Protein AF-A0A7J7C0Y7-F1 (afdb_monomer_lite)

Foldseek 3Di:
DPLVVVVVPDPDLVSLLVLLVVLLVCLPPDPDPVSNVVSLVVLLVSCVVPVVSVLVCLVSLCVSCVDLDVVSNLSSLVSSLSSDDPVCLVVVLVSLLVVLVVLVPDPDPSSLSVNLSSLVSNLSSCVVPVVCCVVCLLVLLVCCLPPNLSSVLSSLVSLLVNVVVPVVCLVVSLVSLLVCLVSHPRPNSNVSSLVSQVVRQPDPVSVVSSVVSVD

Radius of gyration: 20.51 Å; chains: 1; bounding box: 44×34×64 Å

Structure (mmCIF, N/CA/C/O backbone):
data_AF-A0A7J7C0Y7-F1
#
_entry.id   AF-A0A7J7C0Y7-F1
#
loop_
_atom_site.group_PDB
_atom_site.id
_atom_site.type_symbol
_atom_site.label_atom_id
_atom_site.label_alt_id
_atom_site.label_comp_id
_atom_site.label_asym_id
_atom_site.label_entity_id
_atom_site.label_seq_id
_atom_site.pdbx_PDB_ins_code
_atom_site.Cartn_x
_atom_site.Cartn_y
_atom_site.Cartn_z
_atom_site.occupancy
_atom_site.B_iso_or_equiv
_atom_site.auth_seq_id
_atom_site.auth_comp_id
_atom_site.auth_asym_id
_atom_site.auth_atom_id
_atom_site.pdbx_PDB_model_num
ATOM 1 N N . MET A 1 1 ? -17.447 9.653 33.023 1.00 42.78 1 MET A N 1
ATOM 2 C CA . MET A 1 1 ? -16.503 8.764 33.739 1.00 42.78 1 MET A CA 1
ATOM 3 C C . MET A 1 1 ? -17.072 7.368 34.042 1.00 42.78 1 MET A C 1
ATOM 5 O O . MET A 1 1 ? -16.283 6.448 34.166 1.00 42.78 1 MET A O 1
ATOM 9 N N . ASN A 1 2 ? -18.400 7.154 34.044 1.00 39.72 2 ASN A N 1
ATOM 10 C CA . ASN A 1 2 ? -19.004 5.840 34.360 1.00 39.72 2 ASN A CA 1
ATOM 11 C C . ASN A 1 2 ? -19.167 4.850 33.186 1.00 39.72 2 ASN A C 1
ATOM 13 O O . ASN A 1 2 ? -19.471 3.689 33.425 1.00 39.72 2 ASN A O 1
ATOM 17 N N . VAL A 1 3 ? -18.938 5.253 31.930 1.00 47.03 3 VAL A N 1
ATOM 18 C CA . VAL A 1 3 ? -19.054 4.333 30.773 1.00 47.03 3 VAL A CA 1
ATOM 19 C C . VAL A 1 3 ? -17.783 3.495 30.568 1.00 47.03 3 VAL A C 1
ATOM 21 O O . VAL A 1 3 ? -17.852 2.370 30.089 1.00 47.03 3 VAL A O 1
ATOM 24 N N . LEU A 1 4 ? -16.619 3.996 30.998 1.00 49.94 4 LEU A N 1
ATOM 25 C CA . LEU A 1 4 ? -15.336 3.311 30.790 1.00 49.94 4 LEU A CA 1
ATOM 26 C C . LEU A 1 4 ? -15.092 2.149 31.769 1.00 49.94 4 LEU A C 1
ATOM 28 O O . LEU A 1 4 ? -14.338 1.245 31.439 1.00 49.94 4 LEU A O 1
ATOM 32 N N . VAL A 1 5 ? -15.751 2.126 32.934 1.00 46.97 5 VAL A N 1
ATOM 33 C CA . VAL A 1 5 ? -15.566 1.057 33.940 1.00 46.97 5 VAL A CA 1
ATOM 34 C C . VAL A 1 5 ? -16.460 -0.164 33.662 1.00 46.97 5 VAL A C 1
ATOM 36 O O . VAL A 1 5 ? -16.142 -1.270 34.085 1.00 46.97 5 VAL A O 1
ATOM 39 N N . HIS A 1 6 ? -17.545 -0.007 32.894 1.00 41.62 6 HIS A N 1
ATOM 40 C CA . HIS A 1 6 ? -18.456 -1.118 32.579 1.00 41.62 6 HIS A CA 1
ATOM 41 C C . HIS A 1 6 ? -17.968 -2.032 31.442 1.00 41.62 6 HIS A C 1
ATOM 43 O O . HIS A 1 6 ? -18.461 -3.151 31.302 1.00 41.62 6 HIS A O 1
ATOM 49 N N . LEU A 1 7 ? -16.989 -1.585 30.651 1.00 48.00 7 LEU A N 1
ATOM 50 C CA . LEU A 1 7 ? -16.384 -2.380 29.577 1.00 48.00 7 LEU A CA 1
ATOM 51 C C . LEU A 1 7 ? -15.381 -3.422 30.088 1.00 48.00 7 LEU A C 1
ATOM 53 O O . LEU A 1 7 ? -15.117 -4.396 29.394 1.00 48.00 7 LEU A O 1
ATOM 57 N N . SER A 1 8 ? -14.896 -3.279 31.323 1.00 45.50 8 SER A N 1
ATOM 58 C CA . SER A 1 8 ? -13.935 -4.200 31.941 1.00 45.50 8 SER A CA 1
ATOM 59 C C . SER A 1 8 ? -14.518 -5.583 32.277 1.00 45.50 8 SER A C 1
ATOM 61 O O . SER A 1 8 ? -13.763 -6.482 32.626 1.00 45.50 8 SER A O 1
ATOM 63 N N . LEU A 1 9 ? -15.847 -5.760 32.218 1.00 46.41 9 LEU A N 1
ATOM 64 C CA . LEU A 1 9 ? -16.548 -6.960 32.710 1.00 46.41 9 LEU A CA 1
ATOM 65 C C . LEU A 1 9 ? -17.519 -7.600 31.706 1.00 46.41 9 LEU A C 1
ATOM 67 O O . LEU A 1 9 ? -18.117 -8.626 32.023 1.00 46.41 9 LEU A O 1
ATOM 71 N N . SER A 1 10 ? -17.697 -7.038 30.506 1.00 53.84 10 SER A N 1
ATOM 72 C CA . SER A 1 10 ? -18.623 -7.603 29.519 1.00 53.84 10 SER A CA 1
ATOM 73 C C . SER A 1 10 ? -17.880 -8.165 28.311 1.00 53.84 10 SER A C 1
ATOM 75 O O . SER A 1 10 ? -17.504 -7.437 27.400 1.00 53.84 10 SER A O 1
ATOM 77 N N . SER A 1 11 ? -17.735 -9.490 28.268 1.00 65.62 11 SER A N 1
ATOM 78 C CA . SER A 1 11 ? -17.294 -10.236 27.078 1.00 65.62 11 SER A CA 1
ATOM 79 C C . SER A 1 11 ? -18.394 -10.356 26.013 1.00 65.62 11 SER A C 1
ATOM 81 O O . SER A 1 11 ? -18.252 -11.120 25.060 1.00 65.62 11 SER A O 1
ATOM 83 N N . ALA A 1 12 ? -19.521 -9.651 26.179 1.00 84.12 12 ALA A N 1
ATOM 84 C CA . ALA A 1 12 ? -20.629 -9.708 25.241 1.00 84.12 12 ALA A CA 1
ATOM 85 C C . ALA A 1 12 ? -20.215 -9.054 23.907 1.00 84.12 12 ALA A C 1
ATOM 87 O O . ALA A 1 12 ? -19.888 -7.861 23.891 1.00 84.12 12 ALA A O 1
ATOM 88 N N . PRO A 1 13 ? -20.286 -9.773 22.770 1.00 86.25 13 PRO A N 1
ATOM 89 C CA . PRO A 1 13 ? -19.885 -9.237 21.466 1.00 86.25 13 PRO A CA 1
ATOM 90 C C . PRO A 1 13 ? -20.590 -7.928 21.083 1.00 86.25 13 PRO A C 1
ATOM 92 O O . PRO A 1 13 ? -20.018 -7.071 20.414 1.00 86.25 13 PRO A O 1
ATOM 95 N N . THR A 1 14 ? -21.833 -7.744 21.531 1.00 89.62 14 THR A N 1
ATOM 96 C CA . THR A 1 14 ? -22.618 -6.523 21.308 1.00 89.62 14 THR A CA 1
ATOM 97 C C . THR A 1 14 ? -22.046 -5.313 22.047 1.00 89.62 14 THR A C 1
ATOM 99 O O . THR A 1 14 ? -21.975 -4.233 21.462 1.00 89.62 14 THR A O 1
ATOM 102 N N . ALA A 1 15 ? -21.591 -5.485 23.291 1.00 89.94 15 ALA A N 1
ATOM 103 C CA . ALA A 1 15 ? -20.974 -4.421 24.081 1.00 89.94 15 ALA A CA 1
ATOM 104 C C . ALA A 1 15 ? -19.615 -4.012 23.495 1.00 89.94 15 ALA A C 1
ATOM 106 O O . ALA A 1 15 ? -19.340 -2.822 23.340 1.00 89.94 15 ALA A O 1
ATOM 107 N N . ILE A 1 16 ? -18.805 -4.994 23.085 1.00 91.44 16 ILE A N 1
ATOM 108 C CA . ILE A 1 16 ? -17.510 -4.754 22.433 1.00 91.44 16 ILE A CA 1
ATOM 109 C C . ILE A 1 16 ? -17.704 -3.999 21.113 1.00 91.44 16 ILE A C 1
ATOM 111 O O . ILE A 1 16 ? -17.028 -3.000 20.869 1.00 91.44 16 ILE A O 1
ATOM 115 N N . ARG A 1 17 ? -18.669 -4.416 20.283 1.00 93.25 17 ARG A N 1
ATOM 116 C CA . ARG A 1 17 ? -18.993 -3.718 19.031 1.00 93.25 17 ARG A CA 1
ATOM 117 C C . ARG A 1 17 ? -19.467 -2.285 19.281 1.00 93.25 17 ARG A C 1
ATOM 119 O O . ARG A 1 17 ? -19.049 -1.370 18.577 1.00 93.25 17 ARG A O 1
ATOM 126 N N . ALA A 1 18 ? -20.305 -2.063 20.293 1.00 93.19 18 ALA A N 1
ATOM 127 C CA . ALA A 1 18 ? -20.745 -0.719 20.665 1.00 93.19 18 ALA A CA 1
ATOM 128 C C . ALA A 1 18 ? -19.568 0.173 21.101 1.00 93.19 18 ALA A C 1
ATOM 130 O O . ALA A 1 18 ? -19.499 1.341 20.709 1.00 93.19 18 ALA A O 1
ATOM 131 N N . ALA A 1 19 ? -18.610 -0.377 21.851 1.00 93.81 19 ALA A N 1
ATOM 132 C CA . ALA A 1 19 ? -17.394 0.334 22.232 1.00 93.81 19 ALA A CA 1
ATOM 133 C C . ALA A 1 19 ? -16.511 0.665 21.023 1.00 93.81 19 ALA A C 1
ATOM 135 O O . ALA A 1 19 ? -16.114 1.817 20.869 1.00 93.81 19 ALA A O 1
ATOM 136 N N . ALA A 1 20 ? -16.264 -0.303 20.133 1.00 95.00 20 ALA A N 1
ATOM 137 C CA . ALA A 1 20 ? -15.503 -0.088 18.902 1.00 95.00 20 ALA A CA 1
ATOM 138 C C . ALA A 1 20 ? -16.121 1.024 18.034 1.00 95.00 20 ALA A C 1
ATOM 140 O O . ALA A 1 20 ? -15.412 1.937 17.608 1.00 95.00 20 ALA A O 1
ATOM 141 N N . ASN A 1 21 ? -17.447 1.013 17.864 1.00 95.31 21 ASN A N 1
ATOM 142 C CA . ASN A 1 21 ? -18.181 2.074 17.171 1.00 95.31 21 ASN A CA 1
ATOM 143 C C . ASN A 1 21 ? -18.006 3.438 17.848 1.00 95.31 21 ASN A C 1
ATOM 145 O O . ASN A 1 21 ? -17.737 4.434 17.180 1.00 95.31 21 ASN A O 1
ATOM 149 N N . THR A 1 22 ? -18.113 3.485 19.177 1.00 96.12 22 THR A N 1
ATOM 150 C CA . THR A 1 22 ? -17.933 4.725 19.948 1.00 96.12 22 THR A CA 1
ATOM 151 C C . THR A 1 22 ? -16.517 5.277 19.771 1.00 96.12 22 THR A C 1
ATOM 153 O O . THR A 1 22 ? -16.340 6.469 19.532 1.00 96.12 22 THR A O 1
ATOM 156 N N . TYR A 1 23 ? -15.496 4.419 19.823 1.00 97.12 23 TYR A N 1
ATOM 157 C CA . TYR A 1 23 ? -14.114 4.816 19.566 1.00 97.12 23 TYR A CA 1
ATOM 158 C C . TYR A 1 23 ? -13.919 5.329 18.136 1.00 97.12 23 TYR A C 1
ATOM 160 O O . TYR A 1 23 ? -13.314 6.383 17.954 1.00 97.12 23 TYR A O 1
ATOM 168 N N . CYS A 1 24 ? -14.485 4.666 17.125 1.00 96.12 24 CYS A N 1
ATOM 169 C CA . CYS A 1 24 ? -14.416 5.149 15.743 1.00 96.12 24 CYS A CA 1
ATOM 170 C C . CYS A 1 24 ? -15.102 6.515 15.569 1.00 96.12 24 CYS A C 1
ATOM 172 O O . CYS A 1 24 ? -14.578 7.383 14.875 1.00 96.12 24 CYS A O 1
ATOM 174 N N . GLN A 1 25 ? -16.231 6.756 16.243 1.00 95.50 25 GLN A N 1
ATOM 175 C CA . GLN A 1 25 ? -16.885 8.068 16.244 1.00 95.50 25 GLN A CA 1
ATOM 176 C C . GLN A 1 25 ? -16.007 9.145 16.890 1.00 95.50 25 GLN A C 1
ATOM 178 O O . GLN A 1 25 ? -15.838 10.218 16.311 1.00 95.50 25 GLN A O 1
ATOM 183 N N . LEU A 1 26 ? -15.393 8.852 18.043 1.00 94.75 26 LEU A N 1
ATOM 184 C CA . LEU A 1 26 ? -14.465 9.773 18.708 1.00 94.75 26 LEU A CA 1
ATOM 185 C C . LEU A 1 26 ? -13.251 10.097 17.830 1.00 94.75 26 LEU A C 1
ATOM 187 O O . LEU A 1 26 ? -12.801 11.240 17.791 1.00 94.75 26 LEU A O 1
ATOM 191 N N . LEU A 1 27 ? -12.745 9.116 17.084 1.00 95.06 27 LEU A N 1
ATOM 192 C CA . LEU A 1 27 ? -11.618 9.303 16.173 1.00 95.06 27 LEU A CA 1
ATOM 193 C C . LEU A 1 27 ? -11.906 10.355 15.087 1.00 95.06 27 LEU A C 1
ATOM 195 O O . LEU A 1 27 ? -10.997 11.078 14.672 1.00 95.06 27 LEU A O 1
ATOM 199 N N . LEU A 1 28 ? -13.169 10.470 14.664 1.00 94.00 28 LEU A N 1
ATOM 200 C CA . LEU A 1 28 ? -13.621 11.438 13.662 1.00 94.00 28 LEU A CA 1
ATOM 201 C C . LEU A 1 28 ? -14.059 12.772 14.271 1.00 94.00 28 LEU A C 1
ATOM 203 O O . LEU A 1 28 ? -13.794 13.818 13.684 1.00 94.00 28 LEU A O 1
ATOM 207 N N . SER A 1 29 ? -14.723 12.748 15.429 1.00 94.44 29 SER A N 1
ATOM 208 C CA . SER A 1 29 ? -15.348 13.941 16.008 1.00 94.44 29 SER A CA 1
ATOM 209 C C . SER A 1 29 ? -14.382 14.822 16.797 1.00 94.44 29 SER A C 1
ATOM 211 O O . SER A 1 29 ? -14.625 16.017 16.943 1.00 94.44 29 SER A O 1
ATOM 213 N N . GLN A 1 30 ? -13.327 14.242 17.374 1.00 94.62 30 GLN A N 1
ATOM 214 C CA . GLN A 1 30 ? -12.401 14.981 18.230 1.00 94.62 30 GLN A CA 1
ATOM 215 C C . GLN A 1 30 ? -11.426 15.815 17.391 1.00 94.62 30 GLN A C 1
ATOM 217 O O . GLN A 1 30 ? -11.023 15.412 16.301 1.00 94.62 30 GLN A O 1
ATOM 222 N N . SER A 1 31 ? -11.025 16.983 17.893 1.00 93.44 31 SER A N 1
ATOM 223 C CA . SER A 1 31 ? -10.013 17.838 17.255 1.00 93.44 31 SER A CA 1
ATOM 224 C C . SER A 1 31 ? -8.602 17.588 17.798 1.00 93.44 31 SER A C 1
ATOM 226 O O . SER A 1 31 ? -7.632 17.757 17.063 1.00 93.44 31 SER A O 1
ATOM 228 N N . ASP A 1 32 ? -8.483 17.149 19.053 1.00 96.00 32 ASP A N 1
ATOM 229 C CA . ASP A 1 32 ? -7.201 16.903 19.715 1.00 96.00 32 ASP A CA 1
ATOM 230 C C . ASP A 1 32 ? -6.537 15.607 19.209 1.00 96.00 32 ASP A C 1
ATOM 232 O O . ASP A 1 32 ? -7.091 14.505 19.314 1.00 96.00 32 ASP A O 1
ATOM 236 N N . ASN A 1 33 ? -5.320 15.740 18.674 1.00 96.69 33 ASN A N 1
ATOM 237 C CA . ASN A 1 33 ? -4.535 14.616 18.168 1.00 96.69 33 ASN A CA 1
ATOM 238 C C . ASN A 1 33 ? -4.148 13.622 19.274 1.00 96.69 33 ASN A C 1
ATOM 240 O O . ASN A 1 33 ? -4.131 12.421 19.015 1.00 96.69 33 ASN A O 1
ATOM 244 N N . ASN A 1 34 ? -3.898 14.079 20.503 1.00 96.88 34 ASN A N 1
ATOM 245 C CA . ASN A 1 34 ? -3.579 13.201 21.630 1.00 96.88 34 ASN A CA 1
ATOM 246 C C . ASN A 1 34 ? -4.774 12.313 21.979 1.00 96.88 34 ASN A C 1
ATOM 248 O O . ASN A 1 34 ? -4.614 11.114 22.200 1.00 96.88 34 ASN A O 1
ATOM 252 N N . VAL A 1 35 ? -5.988 12.873 21.953 1.00 96.75 35 VAL A N 1
ATOM 253 C CA . VAL A 1 35 ? -7.216 12.095 22.172 1.00 96.75 35 VAL A CA 1
ATOM 254 C C . VAL A 1 35 ? -7.378 11.042 21.077 1.00 96.75 35 VAL A C 1
ATOM 256 O O . VAL A 1 35 ? -7.644 9.882 21.384 1.00 96.75 35 VAL A O 1
ATOM 259 N N . LYS A 1 36 ? -7.151 11.400 19.808 1.00 97.56 36 LYS A N 1
ATOM 260 C CA . LYS A 1 36 ? -7.195 10.439 18.692 1.00 97.56 36 LYS A CA 1
ATOM 261 C C . LYS A 1 36 ? -6.159 9.324 18.827 1.00 97.56 36 LYS A C 1
ATOM 263 O O . LYS A 1 36 ? -6.482 8.170 18.559 1.00 97.56 36 LYS A O 1
ATOM 268 N N . LEU A 1 37 ? -4.940 9.646 19.260 1.00 97.88 37 LEU A N 1
ATOM 269 C CA . LEU A 1 37 ? -3.884 8.659 19.495 1.00 97.88 37 LEU A CA 1
ATOM 270 C C . LEU A 1 37 ? -4.271 7.678 20.611 1.00 97.88 37 LEU A C 1
ATOM 272 O O . LEU A 1 37 ? -4.204 6.470 20.391 1.00 97.88 37 LEU A O 1
ATOM 276 N N . ILE A 1 38 ? -4.795 8.180 21.735 1.00 97.69 38 ILE A N 1
ATOM 277 C CA . ILE A 1 38 ? -5.309 7.344 22.835 1.00 97.69 38 ILE A CA 1
ATOM 278 C C . ILE A 1 38 ? -6.463 6.454 22.352 1.00 97.69 38 ILE A C 1
ATOM 280 O O . ILE A 1 38 ? -6.523 5.270 22.678 1.00 97.69 38 ILE A O 1
ATOM 284 N N . VAL A 1 39 ? -7.386 6.993 21.552 1.00 97.94 39 VAL A N 1
ATOM 285 C CA . VAL A 1 39 ? -8.491 6.216 20.967 1.00 97.94 39 VAL A CA 1
ATOM 286 C C . VAL A 1 39 ? -7.958 5.100 20.063 1.00 97.94 39 VAL A C 1
ATOM 288 O O . VAL A 1 39 ? -8.427 3.966 20.148 1.00 97.94 39 VAL A O 1
ATOM 291 N N . LEU A 1 40 ? -6.939 5.377 19.247 1.00 98.12 40 LEU A N 1
ATOM 292 C CA . LEU A 1 40 ? -6.269 4.364 18.429 1.00 98.12 40 LEU A CA 1
ATOM 293 C C . LEU A 1 40 ? -5.526 3.318 19.271 1.00 98.12 40 LEU A C 1
ATOM 295 O O . LEU A 1 40 ? -5.427 2.169 18.848 1.00 98.12 40 LEU A O 1
ATOM 299 N N . ASP A 1 41 ? -4.974 3.671 20.436 1.00 98.00 41 ASP A N 1
ATOM 300 C CA . ASP A 1 41 ? -4.431 2.685 21.389 1.00 98.00 41 ASP A CA 1
ATOM 301 C C . ASP A 1 41 ? -5.520 1.732 21.876 1.00 98.00 41 ASP A C 1
ATOM 303 O O . ASP A 1 41 ? -5.348 0.516 21.794 1.00 98.00 41 ASP A O 1
ATOM 307 N N . ARG A 1 42 ? -6.686 2.262 22.258 1.00 97.31 42 ARG A N 1
ATOM 308 C CA . ARG A 1 42 ? -7.825 1.435 22.687 1.00 97.31 42 ARG A CA 1
ATOM 309 C C . ARG A 1 42 ? -8.376 0.555 21.569 1.00 97.31 42 ARG A C 1
ATOM 311 O O . ARG A 1 42 ? -8.688 -0.607 21.812 1.00 97.31 42 ARG A O 1
ATOM 318 N N . LEU A 1 43 ? -8.434 1.054 20.335 1.00 97.31 43 LEU A N 1
ATOM 319 C CA . LEU A 1 43 ? -8.801 0.235 19.173 1.00 97.31 43 LEU A CA 1
ATOM 320 C C . LEU A 1 43 ? -7.784 -0.890 18.919 1.00 97.31 43 LEU A C 1
ATOM 322 O O . LEU A 1 43 ? -8.181 -2.003 18.579 1.00 97.31 43 LEU A O 1
ATOM 326 N N . ASN A 1 44 ? -6.486 -0.641 19.117 1.00 97.12 44 ASN A N 1
ATOM 327 C CA . ASN A 1 44 ? -5.456 -1.672 18.964 1.00 97.12 44 ASN A CA 1
ATOM 328 C C . ASN A 1 44 ? -5.518 -2.745 20.070 1.00 97.12 44 ASN A C 1
ATOM 330 O O . ASN A 1 44 ? -5.339 -3.936 19.797 1.00 97.12 44 ASN A O 1
ATOM 334 N N . GLU A 1 45 ? -5.814 -2.348 21.309 1.00 95.81 45 GLU A N 1
ATOM 335 C CA . GLU A 1 45 ? -6.092 -3.281 22.409 1.00 95.81 45 GLU A CA 1
ATOM 336 C C . GLU A 1 45 ? -7.316 -4.154 22.087 1.00 95.81 45 GLU A C 1
ATOM 338 O O . GLU A 1 45 ? -7.230 -5.381 22.144 1.00 95.81 45 GLU A O 1
ATOM 343 N N . LEU A 1 46 ? -8.423 -3.545 21.640 1.00 94.88 46 LEU A N 1
ATOM 344 C CA . LEU A 1 46 ? -9.622 -4.274 21.209 1.00 94.88 46 LEU A CA 1
ATOM 345 C C . LEU A 1 46 ? -9.338 -5.238 20.057 1.00 94.88 46 LEU A C 1
ATOM 347 O O . LEU A 1 46 ? -9.813 -6.369 20.083 1.00 94.88 46 LEU A O 1
ATOM 351 N N . LYS A 1 47 ? -8.533 -4.834 19.071 1.00 95.00 47 LYS A N 1
ATOM 352 C CA . LYS A 1 47 ? -8.088 -5.708 17.974 1.00 95.00 47 LYS A CA 1
ATOM 353 C C . LYS A 1 47 ? -7.328 -6.929 18.485 1.00 95.00 47 LYS A C 1
ATOM 355 O O . LYS A 1 47 ? -7.452 -8.001 17.900 1.00 95.00 47 LYS A O 1
ATOM 360 N N . SER A 1 48 ? -6.557 -6.781 19.560 1.00 94.75 48 SER A N 1
ATOM 361 C CA . SER A 1 48 ? -5.744 -7.869 20.115 1.00 94.75 48 SER A CA 1
ATOM 362 C C . SER A 1 48 ? -6.606 -8.883 20.870 1.00 94.75 48 SER A C 1
ATOM 364 O O . SER A 1 48 ? -6.378 -10.082 20.750 1.00 94.75 48 SER A O 1
ATOM 366 N N . SER A 1 49 ? -7.634 -8.413 21.581 1.00 93.56 49 SER A N 1
ATOM 367 C CA . SER A 1 49 ? -8.529 -9.267 22.376 1.00 93.56 49 SER A CA 1
ATOM 368 C C . SER A 1 49 ? -9.743 -9.797 21.599 1.00 93.56 49 SER A C 1
ATOM 370 O O . SER A 1 49 ? -10.261 -10.866 21.910 1.00 93.56 49 SER A O 1
ATOM 372 N N . HIS A 1 50 ? -10.222 -9.056 20.595 1.00 93.88 50 HIS A N 1
ATOM 373 C CA . HIS A 1 50 ? -11.505 -9.278 19.913 1.00 93.88 50 HIS A CA 1
ATOM 374 C C . HIS A 1 50 ? -11.407 -9.044 18.399 1.00 93.88 50 HIS A C 1
ATOM 376 O O . HIS A 1 50 ? -12.202 -8.311 17.800 1.00 93.88 50 HIS A O 1
ATOM 382 N N . ARG A 1 51 ? -10.419 -9.689 17.772 1.00 94.50 51 ARG A N 1
ATOM 383 C CA . ARG A 1 51 ? -10.103 -9.557 16.344 1.00 94.50 51 ARG A CA 1
ATOM 384 C C . ARG A 1 51 ? -11.319 -9.714 15.428 1.00 94.50 51 ARG A C 1
ATOM 386 O O . ARG A 1 51 ? -11.504 -8.872 14.558 1.00 94.50 51 ARG A O 1
ATOM 393 N N . ASP A 1 52 ? -12.152 -10.733 15.638 1.00 93.06 52 ASP A N 1
ATOM 394 C CA . ASP A 1 52 ? -13.288 -11.036 14.752 1.00 93.06 52 ASP A CA 1
ATOM 395 C C . ASP A 1 52 ? -14.285 -9.877 14.650 1.00 93.06 52 ASP A C 1
ATOM 397 O O . ASP A 1 52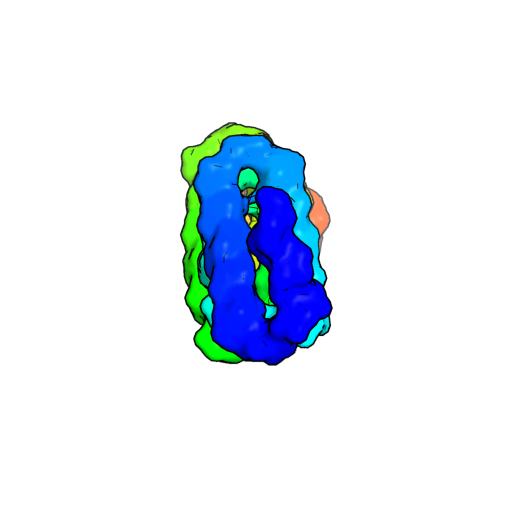 ? -14.778 -9.577 13.569 1.00 93.06 52 ASP A O 1
ATOM 401 N N . ILE A 1 53 ? -14.528 -9.174 15.759 1.00 93.00 53 ILE A N 1
ATOM 402 C CA . ILE A 1 53 ? -15.408 -7.997 15.785 1.00 93.00 53 ILE A CA 1
ATOM 403 C C . ILE A 1 53 ? -14.722 -6.810 15.104 1.00 93.00 53 ILE A C 1
ATOM 405 O O . ILE A 1 53 ? -15.364 -6.025 14.414 1.00 93.00 53 ILE A O 1
ATOM 409 N N . MET A 1 54 ? -13.410 -6.672 15.289 1.00 95.69 54 MET A N 1
ATOM 410 C CA . MET A 1 54 ? -12.640 -5.566 14.724 1.00 95.69 54 MET A CA 1
ATOM 411 C C . MET A 1 54 ? -12.457 -5.671 13.207 1.00 95.69 54 MET A C 1
ATOM 413 O O . MET A 1 54 ? -12.332 -4.638 12.553 1.00 95.69 54 MET A O 1
ATOM 417 N N . VAL A 1 55 ? -12.500 -6.877 12.628 1.00 96.44 55 VAL A N 1
ATOM 418 C CA . VAL A 1 55 ? -12.500 -7.073 11.165 1.00 96.44 55 VAL A CA 1
ATOM 419 C C . VAL A 1 55 ? -13.681 -6.347 10.511 1.00 96.44 55 VAL A C 1
ATOM 421 O O . VAL A 1 55 ? -13.496 -5.734 9.459 1.00 96.44 55 VAL A O 1
ATOM 424 N N . ASP A 1 56 ? -14.851 -6.337 11.160 1.00 93.94 56 ASP A N 1
ATOM 425 C CA . ASP A 1 56 ? -16.044 -5.624 10.678 1.00 93.94 56 ASP A CA 1
ATOM 426 C C . ASP A 1 56 ? -15.886 -4.091 10.749 1.00 93.94 56 ASP A C 1
ATOM 428 O O . ASP A 1 56 ? -16.611 -3.364 10.078 1.00 93.94 56 ASP A O 1
ATOM 432 N N . MET A 1 57 ? -14.936 -3.589 11.549 1.00 94.38 57 MET A N 1
ATOM 433 C CA . MET A 1 57 ? -14.734 -2.157 11.824 1.00 94.38 57 MET A CA 1
ATOM 434 C C . MET A 1 57 ? -13.575 -1.541 11.037 1.00 94.38 57 MET A C 1
ATOM 436 O O . MET A 1 57 ? -13.240 -0.371 11.222 1.00 94.38 57 MET A O 1
ATOM 440 N N . ILE A 1 58 ? -12.950 -2.311 10.146 1.00 96.56 58 ILE A N 1
ATOM 441 C CA . ILE A 1 58 ? -11.751 -1.896 9.410 1.00 96.56 58 ILE A CA 1
ATOM 442 C C . ILE A 1 58 ? -11.966 -0.608 8.601 1.00 96.56 58 ILE A C 1
ATOM 444 O O . ILE A 1 58 ? -11.104 0.273 8.597 1.00 96.56 58 ILE A O 1
ATOM 448 N N . MET A 1 59 ? -13.135 -0.462 7.969 1.00 96.44 59 MET A N 1
ATOM 449 C CA . MET A 1 59 ? -13.470 0.712 7.162 1.00 96.44 59 MET A CA 1
ATOM 450 C C . MET A 1 59 ? -13.712 1.948 8.029 1.00 96.44 59 MET A C 1
ATOM 452 O O . MET A 1 59 ? -13.331 3.051 7.638 1.00 96.44 59 MET A O 1
ATOM 456 N N . ASP A 1 60 ? -14.283 1.781 9.223 1.00 96.94 60 ASP A N 1
ATOM 457 C CA . ASP A 1 60 ? -14.448 2.856 10.201 1.00 96.94 60 ASP A CA 1
ATOM 458 C C . ASP A 1 60 ? -13.096 3.351 10.726 1.00 96.94 60 ASP A C 1
ATOM 460 O O . ASP A 1 60 ? -12.871 4.562 10.778 1.00 96.94 60 ASP A O 1
ATOM 464 N N . VAL A 1 61 ? -12.164 2.435 11.015 1.00 97.50 61 VAL A N 1
ATOM 465 C CA . VAL A 1 61 ? -10.781 2.780 11.390 1.00 97.50 61 VAL A CA 1
ATOM 466 C C . VAL A 1 61 ? -10.073 3.510 10.246 1.00 97.50 61 VAL A C 1
ATOM 468 O O . VAL A 1 61 ? -9.412 4.521 10.482 1.00 97.50 61 VAL A O 1
ATOM 471 N N . LEU A 1 62 ? -10.250 3.073 8.994 1.00 97.25 62 LEU A N 1
ATOM 472 C CA . LEU A 1 62 ? -9.659 3.733 7.824 1.00 97.25 62 LEU A CA 1
ATOM 473 C C . LEU A 1 62 ? -10.138 5.174 7.620 1.00 97.25 62 LEU A C 1
ATOM 475 O O . LEU A 1 62 ? -9.411 5.982 7.037 1.00 97.25 62 LEU A O 1
ATOM 479 N N . ARG A 1 63 ? -11.315 5.560 8.130 1.00 96.44 63 ARG A N 1
ATOM 480 C CA . ARG A 1 63 ? -11.752 6.967 8.060 1.00 96.44 63 ARG A CA 1
ATOM 481 C C . ARG A 1 63 ? -10.816 7.916 8.820 1.00 96.44 63 ARG A C 1
ATOM 483 O O . ARG A 1 63 ? -10.794 9.109 8.511 1.00 96.44 63 ARG A O 1
ATOM 490 N N . ALA A 1 64 ? -9.987 7.404 9.736 1.00 96.44 64 ALA A N 1
ATOM 491 C CA . ALA A 1 64 ? -8.939 8.159 10.426 1.00 96.44 64 ALA A CA 1
ATOM 492 C C . ALA A 1 64 ? -7.899 8.794 9.489 1.00 96.44 64 ALA A C 1
ATOM 494 O O . ALA A 1 64 ? -7.251 9.766 9.877 1.00 96.44 64 ALA A O 1
ATOM 495 N N . LEU A 1 65 ? -7.761 8.294 8.253 1.00 95.88 65 LEU A N 1
ATOM 496 C CA . LEU A 1 65 ? -6.846 8.848 7.248 1.00 95.88 65 LEU A CA 1
ATOM 497 C C . LEU A 1 65 ? -7.170 10.298 6.855 1.00 95.88 65 LEU A C 1
ATOM 499 O O . LEU A 1 65 ? -6.282 11.047 6.442 1.00 95.88 65 LEU A O 1
ATOM 503 N N . SER A 1 66 ? -8.418 10.723 7.079 1.00 93.31 66 SER A N 1
ATOM 504 C CA . SER A 1 66 ? -8.846 12.122 6.959 1.00 93.31 66 SER A CA 1
ATOM 505 C C . SER A 1 66 ? -8.102 13.079 7.901 1.00 93.31 66 SER A C 1
ATOM 507 O O . SER A 1 66 ? -8.029 14.274 7.619 1.00 93.31 66 SER A O 1
ATOM 509 N N . SER A 1 67 ? -7.516 12.576 8.994 1.00 93.75 67 SER A N 1
ATOM 510 C CA . SER A 1 67 ? -6.662 13.367 9.881 1.00 93.75 67 SER A CA 1
ATOM 511 C C . SER A 1 67 ? -5.441 13.895 9.122 1.00 93.75 67 SER A C 1
ATOM 513 O O . SER A 1 67 ? -4.809 13.118 8.414 1.00 93.75 67 SER A O 1
ATOM 515 N N . PRO A 1 68 ? -5.041 15.168 9.278 1.00 91.75 68 PRO A N 1
ATOM 516 C CA . PRO A 1 68 ? -3.812 15.683 8.672 1.00 91.75 68 PRO A CA 1
ATOM 517 C C . PRO A 1 68 ? -2.537 15.226 9.404 1.00 91.75 68 PRO A C 1
ATOM 519 O O . PRO A 1 68 ? -1.438 15.444 8.904 1.00 91.75 68 PRO A O 1
ATOM 522 N N . ASN A 1 69 ? -2.658 14.622 10.591 1.00 94.56 69 ASN A N 1
ATOM 523 C CA . ASN A 1 69 ? -1.520 14.171 11.390 1.00 94.56 69 ASN A CA 1
ATOM 524 C C . ASN A 1 69 ? -1.024 12.787 10.922 1.00 94.56 69 ASN A C 1
ATOM 526 O O . ASN A 1 69 ? -1.800 11.831 10.820 1.00 94.56 69 ASN A O 1
ATOM 530 N N . LEU A 1 70 ? 0.281 12.687 10.653 1.00 94.56 70 LEU A N 1
ATOM 531 C CA . LEU A 1 70 ? 0.903 11.486 10.096 1.00 94.56 70 LEU A CA 1
ATOM 532 C C . LEU A 1 70 ? 0.946 10.313 11.087 1.00 94.56 70 LEU A C 1
ATOM 534 O O . LEU A 1 70 ? 0.770 9.172 10.665 1.00 94.56 70 LEU A O 1
ATOM 538 N N . ASP A 1 71 ? 1.120 10.565 12.385 1.00 96.62 71 ASP A N 1
ATOM 539 C CA . ASP A 1 71 ? 1.158 9.513 13.411 1.00 96.62 71 ASP A CA 1
ATOM 540 C C . ASP A 1 71 ? -0.191 8.800 13.535 1.00 96.62 71 ASP A C 1
ATOM 542 O O . ASP A 1 71 ? -0.254 7.572 13.592 1.00 96.62 71 ASP A O 1
ATOM 546 N N . ILE A 1 72 ? -1.287 9.563 13.482 1.00 97.69 72 ILE A N 1
ATOM 547 C CA . ILE A 1 72 ? -2.657 9.037 13.456 1.00 97.69 72 ILE A CA 1
ATOM 548 C C . ILE A 1 72 ? -2.866 8.163 12.218 1.00 97.69 72 ILE A C 1
ATOM 550 O O . ILE A 1 72 ? -3.362 7.041 12.339 1.00 97.69 72 ILE A O 1
ATOM 554 N N . ARG A 1 73 ? -2.451 8.643 11.038 1.00 97.56 73 ARG A N 1
ATOM 555 C CA . ARG A 1 73 ? -2.526 7.880 9.781 1.00 97.56 73 ARG A CA 1
ATOM 556 C C . ARG A 1 73 ? -1.740 6.577 9.878 1.00 97.56 73 ARG A C 1
ATOM 558 O O . ARG A 1 73 ? -2.289 5.514 9.612 1.00 97.56 73 ARG A O 1
ATOM 565 N N . ARG A 1 74 ? -0.483 6.642 10.322 1.00 98.06 74 ARG A N 1
ATOM 566 C CA . ARG A 1 74 ? 0.404 5.480 10.477 1.00 98.06 74 ARG A CA 1
ATOM 567 C C . ARG A 1 74 ? -0.185 4.447 11.426 1.00 98.06 74 ARG A C 1
ATOM 569 O O . ARG A 1 74 ? -0.252 3.268 11.096 1.00 98.06 74 ARG A O 1
ATOM 576 N N . LYS A 1 75 ? -0.662 4.886 12.587 1.00 98.25 75 LYS A N 1
ATOM 577 C CA . LYS A 1 75 ? -1.223 3.997 13.603 1.00 98.25 75 LYS A CA 1
ATOM 578 C C . LYS A 1 75 ? -2.538 3.359 13.155 1.00 98.25 75 LYS A C 1
ATOM 580 O O . LYS A 1 75 ? -2.739 2.174 13.402 1.00 98.25 75 LYS A O 1
ATOM 585 N N . ALA A 1 76 ? -3.393 4.102 12.451 1.00 98.38 76 ALA A N 1
ATOM 586 C CA . ALA A 1 76 ? -4.595 3.546 11.837 1.00 98.38 76 ALA A CA 1
ATOM 587 C C . ALA A 1 76 ? -4.253 2.479 10.784 1.00 98.38 76 ALA A C 1
ATOM 589 O O . ALA A 1 76 ? -4.810 1.385 10.832 1.00 98.38 76 ALA A O 1
ATOM 590 N N . LEU A 1 77 ? -3.299 2.750 9.885 1.00 98.50 77 LEU A N 1
ATOM 591 C CA . LEU A 1 77 ? -2.873 1.790 8.858 1.00 98.50 77 LEU A CA 1
ATOM 592 C C . LEU A 1 77 ? -2.249 0.526 9.456 1.00 98.50 77 LEU A C 1
ATOM 594 O O . LEU A 1 77 ? -2.555 -0.565 8.987 1.00 98.50 77 LEU A O 1
ATOM 598 N N . ASN A 1 78 ? -1.462 0.643 10.529 1.00 98.31 78 ASN A N 1
ATOM 599 C CA . ASN A 1 78 ? -0.915 -0.520 11.233 1.00 98.31 78 ASN A CA 1
ATOM 600 C C . ASN A 1 78 ? -2.027 -1.432 11.782 1.00 98.31 78 ASN A C 1
ATOM 602 O O . ASN A 1 78 ? -1.974 -2.645 11.600 1.00 98.31 78 ASN A O 1
ATOM 606 N N . ILE A 1 79 ? -3.070 -0.854 12.392 1.00 98.19 79 ILE A N 1
ATOM 607 C CA . ILE A 1 79 ? -4.234 -1.622 12.864 1.00 98.19 79 ILE A CA 1
ATOM 608 C C . ILE A 1 79 ? -4.953 -2.285 11.679 1.00 98.19 79 ILE A C 1
ATOM 610 O O . ILE A 1 79 ? -5.306 -3.461 11.744 1.00 98.19 79 ILE A O 1
ATOM 614 N N . VAL A 1 80 ? -5.150 -1.550 10.582 1.00 98.19 80 VAL A N 1
ATOM 615 C CA . VAL A 1 80 ? -5.818 -2.046 9.369 1.00 98.19 80 VAL A CA 1
ATOM 616 C C . VAL A 1 80 ? -5.056 -3.219 8.751 1.00 98.19 80 VAL A C 1
ATOM 618 O O . VAL A 1 80 ? -5.673 -4.241 8.460 1.00 98.19 80 VAL A O 1
ATOM 621 N N . LEU A 1 81 ? -3.731 -3.126 8.607 1.00 98.06 81 LEU A N 1
ATOM 622 C CA . LEU A 1 81 ? -2.879 -4.195 8.065 1.00 98.06 81 LEU A CA 1
ATOM 623 C C . LEU A 1 81 ? -2.942 -5.485 8.891 1.00 98.06 81 LEU A C 1
ATOM 625 O O . LEU A 1 81 ? -2.785 -6.587 8.358 1.00 98.06 81 LEU A O 1
ATOM 629 N N . GLU A 1 82 ? -3.217 -5.380 10.188 1.00 97.31 82 GLU A N 1
ATOM 630 C CA . GLU A 1 82 ? -3.465 -6.556 11.008 1.00 97.31 82 GLU A CA 1
ATOM 631 C C . GLU A 1 82 ? -4.865 -7.138 10.797 1.00 97.31 82 GLU A C 1
ATOM 633 O O . GLU A 1 82 ? -5.023 -8.338 10.987 1.00 97.31 82 GLU A O 1
ATOM 638 N N . LEU A 1 83 ? -5.861 -6.355 10.377 1.00 97.62 83 LEU A N 1
ATOM 639 C CA . LEU A 1 83 ? -7.270 -6.757 10.231 1.00 97.62 83 LEU A CA 1
ATOM 640 C C . LEU A 1 83 ? -7.685 -7.151 8.802 1.00 97.62 83 LEU A C 1
ATOM 642 O O . LEU A 1 83 ? -8.801 -7.638 8.605 1.00 97.62 83 LEU A O 1
ATOM 646 N N . ILE A 1 84 ? -6.820 -6.966 7.800 1.00 97.94 84 ILE A N 1
ATOM 647 C CA . ILE A 1 84 ? -7.123 -7.349 6.412 1.00 97.94 84 ILE A CA 1
ATOM 648 C C . ILE A 1 84 ? -7.365 -8.858 6.260 1.00 97.94 84 ILE A C 1
ATOM 650 O O . ILE A 1 84 ? -6.635 -9.698 6.800 1.00 97.94 84 ILE A O 1
ATOM 654 N N . THR A 1 85 ? -8.392 -9.184 5.480 1.00 97.50 85 THR A N 1
ATOM 655 C CA . THR A 1 85 ? -8.852 -10.534 5.136 1.00 97.50 85 THR A CA 1
ATOM 656 C C . THR A 1 85 ? -9.258 -10.578 3.656 1.00 97.50 85 THR A C 1
ATOM 658 O O . THR A 1 85 ? -9.551 -9.525 3.083 1.00 97.50 85 THR A O 1
ATOM 661 N N . PRO A 1 86 ? -9.401 -11.769 3.041 1.00 97.25 86 PRO A N 1
ATOM 662 C CA . PRO A 1 86 ? -9.916 -11.881 1.671 1.00 97.25 86 PRO A CA 1
ATOM 663 C C . PRO A 1 86 ? -11.280 -11.201 1.457 1.00 97.25 86 PRO A C 1
ATOM 665 O O . PRO A 1 86 ? -11.623 -10.819 0.344 1.00 97.25 86 PRO A O 1
ATOM 668 N N . ARG A 1 87 ? -12.076 -11.038 2.526 1.00 96.12 87 ARG A N 1
ATOM 669 C CA . ARG A 1 87 ? -13.416 -10.438 2.456 1.00 96.12 87 ARG A CA 1
ATOM 670 C C . ARG A 1 87 ? -13.391 -8.918 2.313 1.00 96.12 87 ARG A C 1
ATOM 672 O O . ARG A 1 87 ? -14.311 -8.368 1.724 1.00 96.12 87 ARG A O 1
ATOM 679 N N . ASN A 1 88 ? -12.379 -8.248 2.866 1.00 97.06 88 ASN A N 1
ATOM 680 C CA . ASN A 1 88 ? -12.335 -6.783 2.950 1.00 97.06 88 ASN A CA 1
ATOM 681 C C . ASN A 1 88 ? -11.208 -6.147 2.119 1.00 97.06 88 ASN A C 1
ATOM 683 O O . ASN A 1 88 ? -11.243 -4.941 1.878 1.00 97.06 88 ASN A O 1
ATOM 687 N N . ILE A 1 89 ? -10.238 -6.933 1.635 1.00 97.75 89 ILE A N 1
ATOM 688 C CA . ILE A 1 89 ? -9.030 -6.403 0.991 1.00 97.75 89 ILE A CA 1
ATOM 689 C C . ILE A 1 89 ? -9.323 -5.505 -0.217 1.00 97.75 89 ILE A C 1
ATOM 691 O O . ILE A 1 89 ? -8.702 -4.454 -0.363 1.00 97.75 89 ILE A O 1
ATOM 695 N N . ASN A 1 90 ? -10.309 -5.862 -1.041 1.00 97.19 90 ASN A N 1
ATOM 696 C CA . ASN A 1 90 ? -10.676 -5.077 -2.220 1.00 97.19 90 ASN A CA 1
ATOM 697 C C . ASN A 1 90 ? -11.142 -3.662 -1.850 1.00 97.19 90 ASN A C 1
ATOM 699 O O . ASN A 1 90 ? -10.767 -2.690 -2.505 1.00 97.19 90 ASN A O 1
ATOM 703 N N . GLU A 1 91 ? -11.926 -3.532 -0.779 1.00 97.19 91 GLU A N 1
ATOM 704 C CA . GLU A 1 91 ? -12.426 -2.239 -0.310 1.00 97.19 91 GLU A CA 1
ATOM 705 C C . GLU A 1 91 ? -11.307 -1.404 0.328 1.00 97.19 91 GLU A C 1
ATOM 707 O O . GLU A 1 91 ? -11.173 -0.213 0.035 1.00 97.19 91 GLU A O 1
ATOM 712 N N . VAL A 1 92 ? -10.445 -2.049 1.124 1.00 98.19 92 VAL A N 1
ATOM 713 C CA . VAL A 1 92 ? -9.264 -1.421 1.737 1.00 98.19 92 VAL A CA 1
ATOM 714 C C . VAL A 1 92 ? -8.335 -0.862 0.659 1.00 98.19 92 VAL A C 1
ATOM 716 O O . VAL A 1 92 ? -8.004 0.323 0.683 1.00 98.19 92 VAL A O 1
ATOM 719 N N . VAL A 1 93 ? -7.955 -1.679 -0.327 1.00 97.75 93 VAL A N 1
ATOM 720 C CA . VAL A 1 93 ? -7.073 -1.262 -1.427 1.00 97.75 93 VAL A CA 1
ATOM 721 C C . VAL A 1 93 ? -7.716 -0.148 -2.251 1.00 97.75 93 VAL A C 1
ATOM 723 O O . VAL A 1 93 ? -7.044 0.825 -2.594 1.00 97.75 93 VAL A O 1
ATOM 726 N N . LEU A 1 94 ? -9.02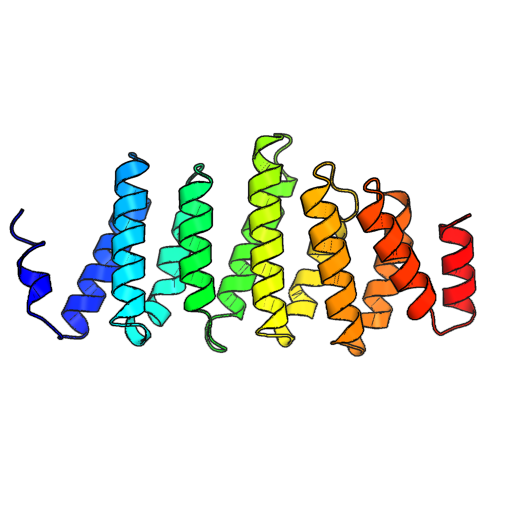3 -0.219 -2.516 1.00 97.19 94 LEU A N 1
ATOM 727 C CA . LEU A 1 94 ? -9.740 0.847 -3.215 1.00 97.19 94 LEU A CA 1
ATOM 728 C C . LEU A 1 94 ? -9.680 2.182 -2.455 1.00 97.19 94 LEU A C 1
ATOM 730 O O . LEU A 1 94 ? -9.509 3.234 -3.075 1.00 97.19 94 LEU A O 1
ATOM 734 N N . MET A 1 95 ? -9.806 2.162 -1.127 1.00 97.19 95 MET A N 1
ATOM 735 C CA . MET A 1 95 ? -9.679 3.364 -0.304 1.00 97.19 95 MET A CA 1
ATOM 736 C C . MET A 1 95 ? -8.247 3.908 -0.304 1.00 97.19 95 MET A C 1
ATOM 738 O O . MET A 1 95 ? -8.061 5.110 -0.496 1.00 97.19 95 MET A O 1
ATOM 742 N N . LEU A 1 96 ? -7.239 3.039 -0.180 1.00 97.75 96 LEU A N 1
ATOM 743 C CA . LEU A 1 96 ? -5.829 3.437 -0.250 1.00 97.75 96 LEU A CA 1
ATOM 744 C C . LEU A 1 96 ? -5.479 4.058 -1.610 1.00 97.75 96 LEU A C 1
ATOM 746 O O . LEU A 1 96 ? -4.818 5.091 -1.650 1.00 97.75 96 LEU A O 1
ATOM 750 N N . LYS A 1 97 ? -5.994 3.513 -2.722 1.00 95.94 97 LYS A N 1
ATOM 751 C CA . LYS A 1 97 ? -5.844 4.116 -4.059 1.00 95.94 97 LYS A CA 1
ATOM 752 C C . LYS A 1 97 ? -6.381 5.546 -4.105 1.00 95.94 97 LYS A C 1
ATOM 754 O O . LYS A 1 97 ? -5.720 6.429 -4.645 1.00 95.94 97 LYS A O 1
ATOM 759 N N . LYS A 1 98 ? -7.565 5.791 -3.530 1.00 94.81 98 LYS A N 1
ATOM 760 C CA . LYS A 1 98 ? -8.148 7.143 -3.466 1.00 94.81 98 LYS A CA 1
ATOM 761 C C . LYS A 1 98 ? -7.262 8.094 -2.665 1.00 94.81 98 LYS A C 1
ATOM 763 O O . LYS A 1 98 ? -7.098 9.239 -3.070 1.00 94.81 98 LYS A O 1
ATOM 768 N N . GLU A 1 99 ? -6.688 7.634 -1.557 1.00 94.69 99 GLU A N 1
ATOM 769 C CA . GLU A 1 99 ? -5.746 8.433 -0.769 1.00 94.69 99 GLU A CA 1
ATOM 770 C C . GLU A 1 99 ? -4.459 8.735 -1.546 1.00 94.69 99 GLU A C 1
ATOM 772 O O . GLU A 1 99 ? -4.025 9.883 -1.558 1.00 94.69 99 GLU A O 1
ATOM 777 N N . VAL A 1 100 ? -3.901 7.762 -2.275 1.00 93.88 100 VAL A N 1
ATOM 778 C CA . VAL A 1 100 ? -2.718 7.967 -3.129 1.00 93.88 100 VAL A CA 1
ATOM 779 C C . VAL A 1 100 ? -2.981 9.035 -4.190 1.00 93.88 100 VAL A C 1
ATOM 781 O O . VAL A 1 100 ? -2.183 9.960 -4.329 1.00 93.88 100 VAL A O 1
ATOM 784 N N . VAL A 1 101 ? -4.123 8.982 -4.881 1.00 92.38 101 VAL A N 1
ATOM 785 C CA . VAL A 1 101 ? -4.496 9.998 -5.884 1.00 92.38 101 VAL A CA 1
ATOM 786 C C . VAL A 1 101 ? -4.584 11.399 -5.263 1.00 92.38 101 VAL A C 1
ATOM 788 O O . VAL A 1 101 ? -4.095 12.360 -5.850 1.00 92.38 101 VAL A O 1
ATOM 791 N N . LYS A 1 102 ? -5.099 11.541 -4.033 1.00 90.56 102 LYS A N 1
ATOM 792 C CA . LYS A 1 102 ? -5.115 12.844 -3.333 1.00 90.56 102 LYS A CA 1
ATOM 793 C C . LYS A 1 102 ? -3.712 13.407 -3.101 1.00 90.56 102 LYS A C 1
ATOM 795 O O . LYS A 1 102 ? -3.539 14.626 -3.088 1.00 90.56 102 LYS A O 1
ATOM 800 N N . THR A 1 103 ? -2.710 12.541 -2.935 1.00 89.06 103 THR A N 1
ATOM 801 C CA . THR A 1 103 ? -1.314 12.973 -2.770 1.00 89.06 103 THR A CA 1
ATOM 802 C C . THR A 1 103 ? -0.657 13.451 -4.068 1.00 89.06 103 THR A C 1
ATOM 804 O O . THR A 1 103 ? 0.398 14.075 -3.989 1.00 89.06 103 THR A O 1
ATOM 807 N N . GLN A 1 104 ? -1.264 13.204 -5.238 1.00 82.81 104 GLN A N 1
ATOM 808 C CA . GLN A 1 104 ? -0.794 13.723 -6.534 1.00 82.81 104 GLN A CA 1
ATOM 809 C C . GLN A 1 104 ? -1.202 15.186 -6.741 1.00 82.81 104 GLN A C 1
ATOM 811 O O . GLN A 1 104 ? -0.448 15.970 -7.300 1.00 82.81 104 GLN A O 1
ATOM 816 N N . SER A 1 105 ? -2.387 15.568 -6.257 1.00 71.25 105 SER A N 1
ATOM 817 C CA . SER A 1 105 ? -2.973 16.902 -6.453 1.00 71.25 105 SER A CA 1
ATOM 818 C C . SER A 1 105 ? -2.423 18.008 -5.538 1.00 71.25 105 SER A C 1
ATOM 820 O O . SER A 1 105 ? -2.838 19.156 -5.668 1.00 71.25 105 SER A O 1
ATOM 822 N N . GLY A 1 106 ? -1.537 17.694 -4.587 1.00 58.06 106 GLY A N 1
ATOM 823 C CA . GLY A 1 106 ? -1.028 18.667 -3.615 1.00 58.06 106 GLY A CA 1
ATOM 824 C C . GLY A 1 106 ? 0.487 18.828 -3.683 1.00 58.06 106 GLY A C 1
ATOM 825 O O . GLY A 1 106 ? 1.203 17.947 -3.215 1.00 58.06 106 GLY A O 1
ATOM 826 N N . GLU A 1 107 ? 0.952 19.978 -4.176 1.00 49.47 107 GLU A N 1
ATOM 827 C CA . GLU A 1 107 ? 2.367 20.374 -4.350 1.00 49.47 107 GLU A CA 1
ATOM 828 C C . GLU A 1 107 ? 3.174 20.556 -3.044 1.00 49.47 107 GLU A C 1
ATOM 830 O O . GLU A 1 107 ? 4.286 21.075 -3.058 1.00 49.47 107 GLU A O 1
ATOM 835 N N . LEU A 1 108 ? 2.657 20.149 -1.884 1.00 52.25 108 LEU A N 1
ATOM 836 C CA . LEU A 1 108 ? 3.353 20.357 -0.615 1.00 52.25 108 LEU A CA 1
ATOM 837 C C . LEU A 1 108 ? 4.256 19.164 -0.292 1.00 52.25 108 LEU A C 1
ATOM 839 O O . LEU A 1 108 ? 3.779 18.035 -0.194 1.00 52.25 108 LEU A O 1
ATOM 843 N N . GLU A 1 109 ? 5.535 19.427 -0.011 1.00 53.78 109 GLU A N 1
ATOM 844 C CA . GLU A 1 109 ? 6.531 18.454 0.480 1.00 53.78 109 GLU A CA 1
ATOM 845 C C . GLU A 1 109 ? 6.011 17.583 1.644 1.00 53.78 109 GLU A C 1
ATOM 847 O O . GLU A 1 109 ? 6.369 16.412 1.761 1.00 53.78 109 GLU A O 1
ATOM 852 N N . LYS A 1 110 ? 5.070 18.105 2.449 1.00 62.50 110 LYS A N 1
ATOM 853 C CA . LYS A 1 110 ? 4.374 17.377 3.530 1.00 62.50 110 LYS A CA 1
ATOM 854 C C . LYS A 1 110 ? 3.589 16.142 3.063 1.00 62.50 110 LYS A C 1
ATOM 856 O O . LYS A 1 110 ? 3.306 15.261 3.870 1.00 62.50 110 LYS A O 1
ATOM 861 N N . ASN A 1 111 ? 3.237 16.051 1.781 1.00 76.00 111 ASN A N 1
ATOM 862 C CA . ASN A 1 111 ? 2.569 14.876 1.222 1.00 76.00 111 ASN A CA 1
ATOM 863 C C . ASN A 1 111 ? 3.540 13.727 0.929 1.00 76.00 111 ASN A C 1
ATOM 865 O O . ASN A 1 111 ? 3.080 12.595 0.803 1.00 76.00 111 ASN A O 1
ATOM 869 N N . GLY A 1 112 ? 4.852 13.983 0.851 1.00 87.50 112 GLY A N 1
ATOM 870 C CA . GLY A 1 112 ? 5.849 12.965 0.519 1.00 87.50 112 GLY A CA 1
ATOM 871 C C . GLY A 1 112 ? 5.879 11.817 1.528 1.00 87.50 112 GLY A C 1
ATOM 872 O O . GLY A 1 112 ? 5.831 10.657 1.129 1.00 87.50 112 GLY A O 1
ATOM 873 N N . GLU A 1 113 ? 5.896 12.122 2.827 1.00 91.75 113 GLU A N 1
ATOM 874 C CA . GLU A 1 113 ? 5.909 11.102 3.887 1.00 91.75 113 GLU A CA 1
ATOM 875 C C . GLU A 1 113 ? 4.592 10.321 3.960 1.00 91.75 113 GLU A C 1
ATOM 877 O O . GLU A 1 113 ? 4.589 9.106 4.166 1.00 91.75 113 GLU A O 1
ATOM 882 N N . TYR A 1 114 ? 3.457 11.002 3.765 1.00 93.62 114 TYR A N 1
ATOM 883 C CA . TYR A 1 114 ? 2.158 10.333 3.746 1.00 93.62 114 TYR A CA 1
ATOM 884 C C . TYR A 1 114 ? 2.018 9.413 2.534 1.00 93.62 114 TYR A C 1
ATOM 886 O O . TYR A 1 114 ? 1.565 8.278 2.664 1.00 93.62 114 TYR A O 1
ATOM 894 N N . ARG A 1 115 ? 2.447 9.879 1.363 1.00 93.94 115 ARG A N 1
ATOM 895 C CA . ARG A 1 115 ? 2.460 9.083 0.142 1.00 93.94 115 ARG A CA 1
ATOM 896 C C . ARG A 1 115 ? 3.344 7.851 0.289 1.00 93.94 115 ARG A C 1
ATOM 898 O O . ARG A 1 115 ? 2.887 6.758 -0.028 1.00 93.94 115 ARG A O 1
ATOM 905 N N . GLN A 1 116 ? 4.546 8.006 0.841 1.00 94.62 116 GLN A N 1
ATOM 906 C CA . GLN A 1 116 ? 5.419 6.872 1.132 1.00 94.62 116 GLN A CA 1
ATOM 907 C C . GLN A 1 116 ? 4.725 5.848 2.042 1.00 94.62 116 GLN A C 1
ATOM 909 O O . GLN A 1 116 ? 4.705 4.657 1.742 1.00 94.62 116 GLN A O 1
ATOM 914 N N . LEU A 1 117 ? 4.095 6.313 3.125 1.00 96.56 117 LEU A N 1
ATOM 915 C CA . LEU A 1 117 ? 3.344 5.458 4.043 1.00 96.56 117 LEU A CA 1
ATOM 916 C C . LEU A 1 117 ? 2.213 4.689 3.329 1.00 96.56 117 LEU A C 1
ATOM 918 O O . LEU A 1 117 ? 2.015 3.500 3.589 1.00 96.56 117 LEU A O 1
ATOM 922 N N . LEU A 1 118 ? 1.483 5.339 2.417 1.00 97.25 118 LEU A N 1
ATOM 923 C CA . LEU A 1 118 ? 0.446 4.687 1.613 1.00 97.25 118 LEU A CA 1
ATOM 924 C C . LEU A 1 118 ? 1.033 3.634 0.665 1.00 97.25 118 LEU A C 1
ATOM 926 O O . LEU A 1 118 ? 0.491 2.534 0.592 1.00 97.25 118 LEU A O 1
ATOM 930 N N . ILE A 1 119 ? 2.141 3.941 -0.018 1.00 96.50 119 ILE A N 1
ATOM 931 C CA . ILE A 1 119 ? 2.840 3.013 -0.923 1.00 96.50 119 ILE A CA 1
ATOM 932 C C . ILE A 1 119 ? 3.269 1.754 -0.161 1.00 96.50 119 ILE A C 1
ATOM 934 O O . ILE A 1 119 ? 2.917 0.651 -0.570 1.00 96.50 119 ILE A O 1
ATOM 938 N N . GLN A 1 120 ? 3.929 1.908 0.990 1.00 97.19 120 GLN A N 1
ATOM 939 C CA . GLN A 1 120 ? 4.360 0.789 1.841 1.00 97.19 120 GLN A CA 1
ATOM 940 C C . GLN A 1 120 ? 3.184 -0.063 2.336 1.00 97.19 120 GLN A C 1
ATOM 942 O O . GLN A 1 120 ? 3.261 -1.293 2.402 1.00 97.19 120 GLN A O 1
ATOM 947 N N . THR A 1 121 ? 2.064 0.585 2.660 1.00 98.19 121 THR A N 1
ATOM 948 C CA . THR A 1 121 ? 0.844 -0.109 3.086 1.00 98.19 121 THR A CA 1
ATOM 949 C C . THR A 1 121 ? 0.238 -0.909 1.931 1.00 98.19 121 THR A C 1
ATOM 951 O O . THR A 1 121 ? -0.114 -2.073 2.110 1.00 98.19 121 THR A O 1
ATOM 954 N N . ILE A 1 122 ? 0.137 -0.320 0.735 1.00 97.88 122 ILE A N 1
ATOM 955 C CA . ILE A 1 122 ? -0.377 -1.005 -0.459 1.00 97.88 122 ILE A CA 1
ATOM 956 C C . ILE A 1 122 ? 0.532 -2.172 -0.848 1.00 97.88 122 ILE A C 1
ATOM 958 O O . ILE A 1 122 ? 0.027 -3.249 -1.161 1.00 97.88 122 ILE A O 1
ATOM 962 N N . HIS A 1 123 ? 1.849 -1.985 -0.783 1.00 95.81 123 HIS A N 1
ATOM 963 C CA . HIS A 1 123 ? 2.832 -3.042 -1.006 1.00 95.81 123 HIS A CA 1
ATOM 964 C C . HIS A 1 123 ? 2.590 -4.213 -0.046 1.00 95.81 123 HIS A C 1
ATOM 966 O O . HIS A 1 123 ? 2.391 -5.341 -0.492 1.00 95.81 123 HIS A O 1
ATOM 972 N N . SER A 1 124 ? 2.465 -3.941 1.255 1.00 96.62 124 SER A N 1
ATOM 973 C CA . SER A 1 124 ? 2.160 -4.966 2.266 1.00 96.62 124 SER A CA 1
ATOM 974 C C . SER A 1 124 ? 0.849 -5.711 1.975 1.00 96.62 124 SER A C 1
ATOM 976 O O . SER A 1 124 ? 0.774 -6.933 2.122 1.00 96.62 124 SER A O 1
ATOM 978 N N . CYS A 1 125 ? -0.186 -4.994 1.527 1.00 97.50 125 CYS A N 1
ATOM 979 C CA . CYS A 1 125 ? -1.449 -5.589 1.091 1.00 97.50 125 CYS A CA 1
ATOM 980 C C . CYS A 1 125 ? -1.266 -6.515 -0.119 1.00 97.50 125 CYS A C 1
ATOM 982 O O . CYS A 1 125 ? -1.803 -7.618 -0.114 1.00 97.50 125 CYS A O 1
ATOM 984 N N . ALA A 1 126 ? -0.510 -6.089 -1.130 1.00 95.06 126 ALA A N 1
ATOM 985 C CA . ALA A 1 126 ? -0.303 -6.837 -2.366 1.00 95.06 126 ALA A CA 1
ATOM 986 C C . ALA A 1 126 ? 0.615 -8.059 -2.198 1.00 95.06 126 ALA A C 1
ATOM 988 O O . ALA A 1 126 ? 0.397 -9.056 -2.874 1.00 95.06 126 ALA A O 1
ATOM 989 N N . ILE A 1 127 ? 1.576 -8.037 -1.266 1.00 92.50 127 ILE A N 1
ATOM 990 C CA . ILE A 1 127 ? 2.329 -9.248 -0.884 1.00 92.50 127 ILE A CA 1
ATOM 991 C C . ILE A 1 127 ? 1.385 -10.272 -0.251 1.00 92.50 127 ILE A C 1
ATOM 993 O O . ILE A 1 127 ? 1.429 -11.460 -0.564 1.00 92.50 127 ILE A O 1
ATOM 997 N N . LYS A 1 128 ? 0.522 -9.815 0.665 1.00 94.75 128 LYS A N 1
ATOM 998 C CA . LYS A 1 128 ? -0.386 -10.699 1.405 1.00 94.75 128 LYS A CA 1
ATOM 999 C C . LYS A 1 128 ? -1.539 -11.224 0.541 1.00 94.75 128 LYS A C 1
ATOM 1001 O O . LYS A 1 128 ? -2.027 -12.321 0.796 1.00 94.75 128 LYS A O 1
ATOM 1006 N N . PHE A 1 129 ? -1.963 -10.440 -0.447 1.00 95.25 129 PHE A N 1
ATOM 1007 C CA . PHE A 1 129 ? -3.066 -10.724 -1.366 1.00 95.25 129 PHE A CA 1
ATOM 1008 C C . PHE A 1 129 ? -2.648 -10.385 -2.807 1.00 95.25 129 PHE A C 1
ATOM 1010 O O . PHE A 1 129 ? -2.990 -9.307 -3.308 1.00 95.25 129 PHE A O 1
ATOM 1017 N N . PRO A 1 130 ? -1.888 -11.267 -3.485 1.00 92.50 130 PRO A N 1
ATOM 1018 C CA . PRO A 1 130 ? -1.344 -11.006 -4.822 1.00 92.50 130 PRO A CA 1
ATOM 1019 C C . PRO A 1 130 ? -2.392 -10.615 -5.871 1.00 92.50 130 PRO A C 1
ATOM 1021 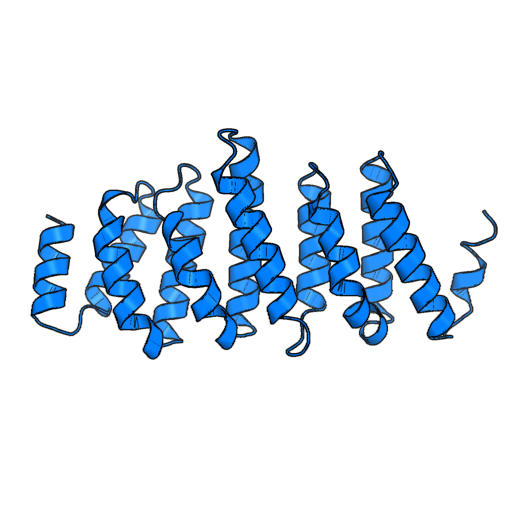O O . PRO A 1 130 ? -2.098 -9.849 -6.787 1.00 92.50 130 PRO A O 1
ATOM 1024 N N . GLU A 1 131 ? -3.641 -11.062 -5.718 1.00 91.94 131 GLU A N 1
ATOM 1025 C CA . GLU A 1 131 ? -4.744 -10.748 -6.626 1.00 91.94 131 GLU A CA 1
ATOM 1026 C C . GLU A 1 131 ? -5.005 -9.239 -6.773 1.00 91.94 131 GLU A C 1
ATOM 1028 O O . GLU A 1 131 ? -5.433 -8.782 -7.838 1.00 91.94 131 GLU A O 1
ATOM 1033 N N . VAL A 1 132 ? -4.696 -8.440 -5.744 1.00 95.19 132 VAL A N 1
ATOM 1034 C CA . VAL A 1 132 ? -4.919 -6.988 -5.778 1.00 95.19 132 VAL A CA 1
ATOM 1035 C C . VAL A 1 132 ? -3.794 -6.224 -6.473 1.00 95.19 132 VAL A C 1
ATOM 1037 O O . VAL A 1 132 ? -4.003 -5.065 -6.840 1.00 95.19 132 VAL A O 1
ATOM 1040 N N . ALA A 1 133 ? -2.630 -6.844 -6.706 1.00 94.38 133 ALA A N 1
ATOM 1041 C CA . ALA A 1 133 ? -1.454 -6.187 -7.280 1.00 94.38 133 ALA A CA 1
ATOM 1042 C C . ALA A 1 133 ? -1.751 -5.560 -8.651 1.00 94.38 133 ALA A C 1
ATOM 1044 O O . ALA A 1 133 ? -1.416 -4.399 -8.899 1.00 94.38 133 ALA A O 1
ATOM 1045 N N . SER A 1 134 ? -2.482 -6.288 -9.502 1.00 94.00 134 SER A N 1
ATOM 1046 C CA . SER A 1 134 ? -2.920 -5.828 -10.829 1.00 94.00 134 SER A CA 1
ATOM 1047 C C . SER A 1 134 ? -3.710 -4.513 -10.789 1.00 94.00 134 SER A C 1
ATOM 1049 O O . SER A 1 134 ? -3.675 -3.726 -11.733 1.00 94.00 134 SER A O 1
ATOM 1051 N N . THR A 1 135 ? -4.392 -4.235 -9.675 1.00 94.25 135 THR A N 1
ATOM 1052 C CA . THR A 1 135 ? -5.246 -3.053 -9.522 1.00 94.25 135 THR A CA 1
ATOM 1053 C C . THR A 1 135 ? -4.480 -1.802 -9.095 1.00 94.25 135 THR A C 1
ATOM 1055 O O . THR A 1 135 ? -5.009 -0.695 -9.241 1.00 94.25 135 THR A O 1
ATOM 1058 N N . VAL A 1 136 ? -3.270 -1.954 -8.547 1.00 95.12 136 VAL A N 1
ATOM 1059 C CA . VAL A 1 136 ? -2.482 -0.861 -7.951 1.00 95.12 136 VAL A CA 1
ATOM 1060 C C . VAL A 1 136 ? -1.168 -0.601 -8.672 1.00 95.12 136 VAL A C 1
ATOM 1062 O O . VAL A 1 136 ? -0.707 0.535 -8.652 1.00 95.12 136 VAL A O 1
ATOM 1065 N N . ILE A 1 137 ? -0.581 -1.610 -9.321 1.00 95.81 137 ILE A N 1
ATOM 1066 C CA . ILE A 1 137 ? 0.796 -1.546 -9.824 1.00 95.81 137 ILE A CA 1
ATOM 1067 C C . ILE A 1 137 ? 1.031 -0.356 -10.755 1.00 95.81 137 ILE A C 1
ATOM 1069 O O . ILE A 1 137 ? 1.922 0.447 -10.505 1.00 95.81 137 ILE A O 1
ATOM 1073 N N . HIS A 1 138 ? 0.172 -0.167 -11.758 1.00 94.31 138 HIS A N 1
ATOM 1074 C CA . HIS A 1 138 ? 0.326 0.921 -12.723 1.00 94.31 138 HIS A CA 1
ATOM 1075 C C . HIS A 1 138 ? 0.157 2.306 -12.093 1.00 94.31 138 HIS A C 1
ATOM 1077 O O . HIS A 1 138 ? 0.891 3.216 -12.456 1.00 94.31 138 HIS A O 1
ATOM 1083 N N . LEU A 1 139 ? -0.745 2.448 -11.113 1.00 94.56 139 LEU A N 1
ATOM 1084 C CA . LEU A 1 139 ? -0.896 3.696 -10.358 1.00 94.56 139 LEU A CA 1
ATOM 1085 C C . LEU A 1 139 ? 0.366 4.005 -9.546 1.00 94.56 139 LEU A C 1
ATOM 1087 O O . LEU A 1 139 ? 0.767 5.158 -9.446 1.00 94.56 139 LEU A O 1
ATOM 1091 N N . LEU A 1 140 ? 0.978 2.988 -8.934 1.00 95.81 140 LEU A N 1
ATOM 1092 C CA . LEU A 1 140 ? 2.183 3.193 -8.136 1.00 95.81 140 LEU A CA 1
ATOM 1093 C C . LEU A 1 140 ? 3.407 3.494 -9.005 1.00 95.81 140 LEU A C 1
ATOM 1095 O O . LEU A 1 140 ? 4.230 4.310 -8.602 1.00 95.81 140 LEU A O 1
ATOM 1099 N N . MET A 1 141 ? 3.498 2.916 -10.207 1.00 96.25 141 MET A N 1
ATOM 1100 C CA . MET A 1 141 ? 4.586 3.192 -11.155 1.00 96.25 141 MET A CA 1
ATOM 1101 C C . MET A 1 141 ? 4.690 4.671 -11.555 1.00 96.25 141 MET A C 1
ATOM 1103 O O . MET A 1 141 ? 5.789 5.132 -11.849 1.00 96.25 141 MET A O 1
ATOM 1107 N N . ASP A 1 142 ? 3.600 5.441 -11.482 1.00 93.31 142 ASP A N 1
ATOM 1108 C CA . ASP A 1 142 ? 3.621 6.895 -11.719 1.00 93.31 142 ASP A CA 1
ATOM 1109 C C . ASP A 1 142 ? 4.514 7.653 -10.717 1.00 93.31 142 ASP A C 1
ATOM 1111 O O . ASP A 1 142 ? 4.924 8.784 -10.969 1.00 93.31 142 ASP A O 1
ATOM 1115 N N . PHE A 1 143 ? 4.857 7.027 -9.587 1.00 94.31 143 PHE A N 1
ATOM 1116 C CA . PHE A 1 143 ? 5.737 7.583 -8.561 1.00 94.31 143 PHE A CA 1
ATOM 1117 C C . PHE A 1 143 ? 7.184 7.069 -8.652 1.00 94.31 143 PHE A C 1
ATOM 1119 O O . PHE A 1 143 ? 7.992 7.348 -7.769 1.00 94.31 143 PHE A O 1
ATOM 1126 N N . LEU A 1 144 ? 7.568 6.365 -9.724 1.00 95.06 144 LEU A N 1
ATOM 1127 C CA . LEU A 1 144 ? 8.979 6.026 -9.974 1.00 95.06 144 LEU A CA 1
ATOM 1128 C C . LEU A 1 144 ? 9.853 7.283 -10.173 1.00 95.06 144 LEU A C 1
ATOM 1130 O O . LEU A 1 144 ? 11.032 7.286 -9.818 1.00 95.06 144 LEU A O 1
ATOM 1134 N N . GLY A 1 145 ? 9.268 8.363 -10.702 1.00 92.56 145 GLY A N 1
ATOM 1135 C CA . GLY A 1 145 ? 9.910 9.672 -10.871 1.00 92.56 145 GLY A CA 1
ATOM 1136 C C . GLY A 1 145 ? 9.694 10.657 -9.717 1.00 92.56 145 GLY A C 1
ATOM 1137 O O . GLY A 1 145 ? 9.947 11.851 -9.882 1.00 92.56 145 GLY A O 1
ATOM 1138 N N . ASP A 1 146 ? 9.192 10.191 -8.571 1.00 91.44 146 ASP A N 1
ATOM 1139 C CA . ASP A 1 146 ? 8.845 11.040 -7.429 1.00 91.44 146 ASP A CA 1
ATOM 1140 C C . ASP A 1 146 ? 10.060 11.812 -6.881 1.00 91.44 146 ASP A C 1
ATOM 1142 O O . ASP A 1 146 ? 11.176 11.290 -6.796 1.00 91.44 146 ASP A O 1
ATOM 1146 N N . SER A 1 147 ? 9.841 13.069 -6.480 1.00 89.19 147 SER A N 1
ATOM 1147 C CA . SER A 1 147 ? 10.854 13.884 -5.803 1.00 89.19 147 SER A CA 1
ATOM 1148 C C . SER A 1 147 ? 11.209 13.330 -4.421 1.00 89.19 147 SER A C 1
ATOM 1150 O O . SER A 1 147 ? 12.345 13.488 -3.970 1.00 89.19 147 SER A O 1
ATOM 1152 N N . ASN A 1 148 ? 10.276 12.632 -3.764 1.00 90.69 148 ASN A N 1
ATOM 1153 C CA . ASN A 1 148 ? 10.577 11.837 -2.585 1.00 90.69 148 ASN A CA 1
ATOM 1154 C C . ASN A 1 148 ? 11.301 10.547 -2.997 1.00 90.69 148 ASN A C 1
ATOM 1156 O O . ASN A 1 148 ? 10.681 9.546 -3.364 1.00 90.69 148 ASN A O 1
ATOM 1160 N N . VAL A 1 149 ? 12.626 10.559 -2.836 1.00 92.88 149 VAL A N 1
ATOM 1161 C CA . VAL A 1 149 ? 13.521 9.423 -3.108 1.00 92.88 149 VAL A CA 1
ATOM 1162 C C . VAL A 1 149 ? 13.045 8.136 -2.435 1.00 92.88 149 VAL A C 1
ATOM 1164 O O . VAL A 1 149 ? 13.126 7.069 -3.039 1.00 92.88 149 VAL A O 1
ATOM 1167 N N . ALA A 1 150 ? 12.540 8.212 -1.204 1.00 93.25 150 ALA A N 1
ATOM 1168 C CA . ALA A 1 150 ? 12.113 7.029 -0.470 1.00 93.25 150 ALA A CA 1
ATOM 1169 C C . ALA A 1 150 ? 10.837 6.413 -1.073 1.00 93.25 150 ALA A C 1
ATOM 1171 O O . ALA A 1 150 ? 10.754 5.196 -1.200 1.00 93.25 150 ALA A O 1
ATOM 1172 N N . SER A 1 151 ? 9.903 7.246 -1.552 1.00 94.31 151 SER A N 1
ATOM 1173 C CA . SER A 1 151 ? 8.717 6.774 -2.287 1.00 94.31 151 SER A CA 1
ATOM 1174 C C . SER A 1 151 ? 9.103 6.108 -3.609 1.00 94.31 151 SER A C 1
ATOM 1176 O O . SER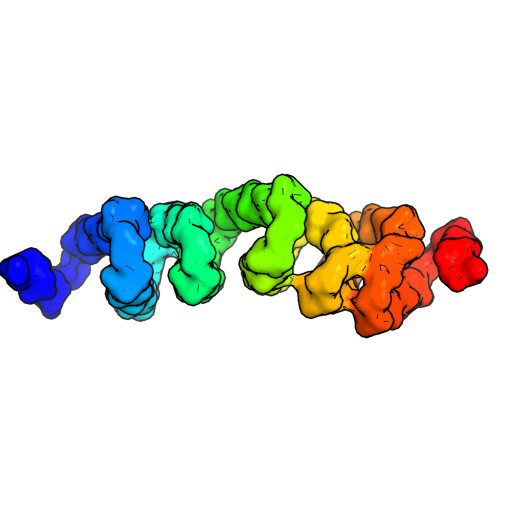 A 1 151 ? 8.652 5.001 -3.882 1.00 94.31 151 SER A O 1
ATOM 1178 N N . ALA A 1 152 ? 9.988 6.733 -4.394 1.00 95.56 152 ALA A N 1
ATOM 1179 C CA . ALA A 1 152 ? 10.453 6.170 -5.664 1.00 95.56 152 ALA A CA 1
ATOM 1180 C C . ALA A 1 152 ? 11.154 4.811 -5.483 1.00 95.56 152 ALA A C 1
ATOM 1182 O O . ALA A 1 152 ? 10.947 3.885 -6.268 1.00 95.56 152 ALA A O 1
ATOM 1183 N N . VAL A 1 153 ? 11.969 4.672 -4.430 1.00 96.56 153 VAL A N 1
ATOM 1184 C CA . VAL A 1 153 ? 12.637 3.406 -4.097 1.00 96.56 153 VAL A CA 1
ATOM 1185 C C . VAL A 1 153 ? 11.632 2.339 -3.669 1.00 96.56 153 VAL A C 1
ATOM 1187 O O . VAL A 1 153 ? 11.717 1.221 -4.173 1.00 96.56 153 VAL A O 1
ATOM 1190 N N . ASP A 1 154 ? 10.676 2.673 -2.798 1.00 96.38 154 ASP A N 1
ATOM 1191 C CA . ASP A 1 154 ? 9.642 1.729 -2.355 1.00 96.38 154 ASP A CA 1
ATOM 1192 C C . ASP A 1 154 ? 8.807 1.226 -3.549 1.00 96.38 154 ASP A C 1
ATOM 1194 O O . ASP A 1 154 ? 8.550 0.029 -3.664 1.00 96.38 154 ASP A O 1
ATOM 1198 N N . VAL A 1 155 ? 8.468 2.102 -4.505 1.00 97.19 155 VAL A N 1
ATOM 1199 C CA . VAL A 1 155 ? 7.781 1.704 -5.747 1.00 97.19 155 VAL A CA 1
ATOM 1200 C C . VAL A 1 155 ? 8.644 0.786 -6.604 1.00 97.19 155 VAL A C 1
ATOM 1202 O O . VAL A 1 155 ? 8.143 -0.220 -7.096 1.00 97.19 155 VAL A O 1
ATOM 1205 N N . ALA A 1 156 ? 9.928 1.089 -6.795 1.00 97.50 156 ALA A N 1
ATOM 1206 C CA . ALA A 1 156 ? 10.796 0.250 -7.618 1.00 97.50 156 ALA A CA 1
ATOM 1207 C C . ALA A 1 156 ? 10.953 -1.165 -7.032 1.00 97.50 156 ALA A C 1
ATOM 1209 O O . ALA A 1 156 ? 10.890 -2.150 -7.769 1.00 97.50 156 ALA A O 1
ATOM 1210 N N . LEU A 1 157 ? 11.090 -1.271 -5.705 1.00 96.25 157 LEU A N 1
ATOM 1211 C CA . LEU A 1 157 ? 11.119 -2.556 -5.002 1.00 96.25 157 LEU A CA 1
ATOM 1212 C C . LEU A 1 157 ? 9.781 -3.293 -5.111 1.00 96.25 157 LEU A C 1
ATOM 1214 O O . LEU A 1 157 ? 9.770 -4.498 -5.345 1.00 96.25 157 LEU A O 1
ATOM 1218 N N . PHE A 1 158 ? 8.662 -2.574 -5.013 1.00 96.50 158 PHE A N 1
ATOM 1219 C CA . PHE A 1 158 ? 7.342 -3.155 -5.222 1.00 96.50 158 PHE A CA 1
ATOM 1220 C C . PHE A 1 158 ? 7.178 -3.719 -6.640 1.00 96.50 158 PHE A C 1
ATOM 1222 O O . PHE A 1 158 ? 6.746 -4.857 -6.807 1.00 96.50 158 PHE A O 1
ATOM 1229 N N . VAL A 1 159 ? 7.566 -2.960 -7.670 1.00 96.94 159 VAL A N 1
ATOM 1230 C CA . VAL A 1 159 ? 7.503 -3.411 -9.070 1.00 96.94 159 VAL A CA 1
ATOM 1231 C C . VAL A 1 159 ? 8.348 -4.663 -9.278 1.00 96.94 159 VAL A C 1
ATOM 1233 O O . VAL A 1 159 ? 7.880 -5.603 -9.921 1.00 96.94 159 VAL A O 1
ATOM 1236 N N . ARG A 1 160 ? 9.552 -4.699 -8.696 1.00 96.31 160 ARG A N 1
ATOM 1237 C CA . ARG A 1 160 ? 10.433 -5.869 -8.728 1.00 96.31 160 ARG A CA 1
ATOM 1238 C C . ARG A 1 160 ? 9.764 -7.117 -8.149 1.00 96.31 160 ARG A C 1
ATOM 1240 O O . ARG A 1 160 ? 9.801 -8.175 -8.764 1.00 96.31 160 ARG A O 1
ATOM 1247 N N . GLU A 1 161 ? 9.144 -7.000 -6.985 1.00 94.44 161 GLU A N 1
ATOM 1248 C CA . GLU A 1 161 ? 8.515 -8.149 -6.333 1.00 94.44 161 GLU A CA 1
ATOM 1249 C C . GLU A 1 161 ? 7.262 -8.621 -7.086 1.00 94.44 161 GLU A C 1
ATOM 1251 O O . GLU A 1 161 ? 7.023 -9.822 -7.236 1.00 94.44 161 GLU A O 1
ATOM 1256 N N . ILE A 1 162 ? 6.470 -7.691 -7.630 1.00 94.94 162 ILE A N 1
ATOM 1257 C CA . ILE A 1 162 ? 5.279 -8.044 -8.409 1.00 94.94 162 ILE A CA 1
ATOM 1258 C C . ILE A 1 162 ? 5.646 -8.726 -9.725 1.00 94.94 162 ILE A C 1
ATOM 1260 O O . ILE A 1 162 ? 4.983 -9.698 -10.078 1.00 94.94 162 ILE A O 1
ATOM 1264 N N . ILE A 1 163 ? 6.678 -8.274 -10.443 1.00 95.44 163 ILE A N 1
ATOM 1265 C CA . ILE A 1 163 ? 7.070 -8.927 -11.701 1.00 95.44 163 ILE A CA 1
ATOM 1266 C C . ILE A 1 163 ? 7.626 -10.342 -11.469 1.00 95.44 163 ILE A C 1
ATOM 1268 O O . ILE A 1 163 ? 7.346 -11.230 -12.272 1.00 95.44 163 ILE A O 1
ATOM 1272 N N . GLU A 1 164 ? 8.320 -10.573 -10.346 1.00 93.00 164 GLU A N 1
ATOM 1273 C CA . GLU A 1 164 ? 8.804 -11.899 -9.924 1.00 93.00 164 GLU A CA 1
ATOM 1274 C C . GLU A 1 164 ? 7.645 -12.855 -9.580 1.00 93.00 164 GLU A C 1
ATOM 1276 O O . GLU A 1 164 ? 7.682 -14.041 -9.909 1.00 93.00 164 GLU A O 1
ATOM 1281 N N . THR A 1 165 ? 6.595 -12.348 -8.929 1.00 91.44 165 THR A N 1
ATOM 1282 C CA . THR A 1 165 ? 5.494 -13.173 -8.395 1.00 91.44 165 THR A CA 1
ATOM 1283 C C . THR A 1 165 ? 4.278 -13.279 -9.318 1.00 91.44 165 THR A C 1
ATOM 1285 O O . THR A 1 165 ? 3.479 -14.204 -9.171 1.00 91.44 165 THR A O 1
ATOM 1288 N N . ASN A 1 166 ? 4.120 -12.367 -10.284 1.00 91.50 166 ASN A N 1
ATOM 1289 C CA . ASN A 1 166 ? 2.951 -12.281 -11.164 1.00 91.50 166 ASN A CA 1
ATOM 1290 C C . ASN A 1 166 ? 3.355 -12.238 -12.652 1.00 91.50 166 ASN A C 1
ATOM 1292 O O . ASN A 1 166 ? 3.313 -11.171 -13.275 1.00 91.50 166 ASN A O 1
ATOM 1296 N N . PRO A 1 167 ? 3.644 -13.396 -13.280 1.00 92.06 167 PRO A N 1
ATOM 1297 C CA . PRO A 1 167 ? 4.083 -13.463 -14.679 1.00 92.06 167 PRO A CA 1
ATOM 1298 C C . PRO A 1 167 ? 3.118 -12.801 -15.675 1.00 92.06 167 PRO A C 1
ATOM 1300 O O . PRO A 1 167 ? 3.540 -12.230 -16.678 1.00 92.06 167 PRO A O 1
ATOM 1303 N N . ASN A 1 168 ? 1.817 -12.814 -15.371 1.00 93.94 168 ASN A N 1
ATOM 1304 C CA . ASN A 1 168 ? 0.779 -12.202 -16.205 1.00 93.94 168 ASN A CA 1
ATOM 1305 C C . ASN A 1 168 ? 0.899 -10.671 -16.302 1.00 93.94 168 ASN A C 1
ATOM 1307 O O . ASN A 1 168 ? 0.428 -10.084 -17.272 1.00 93.94 168 ASN A O 1
ATOM 1311 N N . LEU A 1 169 ? 1.523 -10.019 -15.314 1.00 95.06 169 LEU A N 1
ATOM 1312 C CA . LEU A 1 169 ? 1.729 -8.568 -15.296 1.00 95.06 169 LEU A CA 1
ATOM 1313 C C . LEU A 1 169 ? 3.052 -8.154 -15.951 1.00 95.06 169 LEU A C 1
ATOM 1315 O O . LEU A 1 169 ? 3.258 -6.969 -16.197 1.00 95.06 169 LEU A O 1
ATOM 1319 N N . ARG A 1 170 ? 3.940 -9.102 -16.284 1.00 96.19 17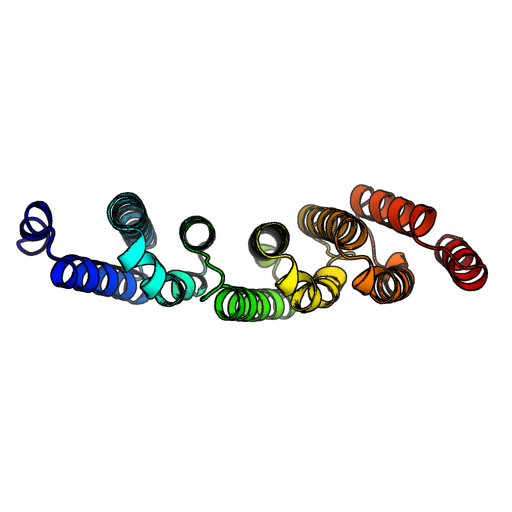0 ARG A N 1
ATOM 1320 C CA . ARG A 1 170 ? 5.276 -8.810 -16.827 1.00 96.19 170 ARG A CA 1
ATOM 1321 C C . ARG A 1 170 ? 5.226 -7.904 -18.053 1.00 96.19 170 ARG A C 1
ATOM 1323 O O . ARG A 1 170 ? 5.917 -6.894 -18.090 1.00 96.19 170 ARG A O 1
ATOM 1330 N N . VAL A 1 171 ? 4.389 -8.247 -19.037 1.00 96.38 171 VAL A N 1
ATOM 1331 C CA . VAL A 1 171 ? 4.283 -7.486 -20.297 1.00 96.38 171 VAL A CA 1
ATOM 1332 C C . VAL A 1 171 ? 3.899 -6.031 -20.013 1.00 96.38 171 VAL A C 1
ATOM 1334 O O . VAL A 1 171 ? 4.536 -5.112 -20.523 1.00 96.38 171 VAL A O 1
ATOM 1337 N N . SER A 1 172 ? 2.879 -5.811 -19.177 1.00 96.62 172 SER A N 1
ATOM 1338 C CA . SER A 1 172 ? 2.382 -4.464 -18.896 1.00 96.62 172 SER A CA 1
ATOM 1339 C C . SER A 1 172 ? 3.342 -3.661 -18.018 1.00 96.62 172 SER A C 1
ATOM 1341 O O . SER A 1 172 ? 3.466 -2.452 -18.210 1.00 96.62 172 SER A O 1
ATOM 1343 N N . ILE A 1 173 ? 4.036 -4.311 -17.077 1.00 97.12 173 ILE A N 1
ATOM 1344 C CA . ILE A 1 173 ? 5.068 -3.681 -16.248 1.00 97.12 173 ILE A CA 1
ATOM 1345 C C . ILE A 1 173 ? 6.242 -3.231 -17.114 1.00 97.12 173 ILE A C 1
ATOM 1347 O O . ILE A 1 173 ? 6.651 -2.081 -17.000 1.00 97.12 173 ILE A O 1
ATOM 1351 N N . ILE A 1 174 ? 6.760 -4.092 -17.994 1.00 97.69 174 ILE A N 1
ATOM 1352 C CA . ILE A 1 174 ? 7.907 -3.747 -18.845 1.00 97.69 174 ILE A CA 1
ATOM 1353 C C . ILE A 1 174 ? 7.559 -2.600 -19.784 1.00 97.69 174 ILE A C 1
ATOM 1355 O O . ILE A 1 174 ? 8.284 -1.610 -19.806 1.00 97.69 174 ILE A O 1
ATOM 1359 N N . ALA A 1 175 ? 6.415 -2.674 -20.469 1.00 96.12 175 ALA A N 1
ATOM 1360 C CA . ALA A 1 175 ? 5.957 -1.589 -21.331 1.00 96.12 175 ALA A CA 1
ATOM 1361 C C . ALA A 1 175 ? 5.879 -0.254 -20.567 1.00 96.12 175 ALA A C 1
ATOM 1363 O O . ALA A 1 175 ? 6.472 0.740 -20.978 1.00 96.12 175 ALA A O 1
ATOM 1364 N N . ARG A 1 176 ? 5.231 -0.246 -19.392 1.00 95.94 176 ARG A N 1
ATOM 1365 C CA . ARG A 1 176 ? 5.096 0.971 -18.581 1.00 95.94 176 ARG A CA 1
ATOM 1366 C C . ARG A 1 176 ? 6.430 1.471 -18.030 1.00 95.94 176 ARG A C 1
ATOM 1368 O O . ARG A 1 176 ? 6.613 2.682 -17.919 1.00 95.94 176 ARG A O 1
ATOM 1375 N N . LEU A 1 177 ? 7.329 0.571 -17.640 1.00 96.56 177 LEU A N 1
ATOM 1376 C CA . LEU A 1 177 ? 8.633 0.928 -17.094 1.00 96.56 177 LEU A CA 1
ATOM 1377 C C . LEU A 1 177 ? 9.491 1.591 -18.168 1.00 96.56 177 LEU A C 1
ATOM 1379 O O . LEU A 1 177 ? 10.051 2.642 -17.892 1.00 96.56 177 LEU A O 1
ATOM 1383 N N . LEU A 1 178 ? 9.534 1.035 -19.382 1.00 95.56 178 LEU A N 1
ATOM 1384 C CA . LEU A 1 178 ? 10.245 1.630 -20.517 1.00 95.56 178 LEU A CA 1
ATOM 1385 C C . LEU A 1 178 ? 9.703 3.029 -20.845 1.00 95.56 178 LEU A C 1
ATOM 1387 O O . LEU A 1 178 ? 10.476 3.982 -20.916 1.00 95.56 178 LEU A O 1
ATOM 1391 N N . ASP A 1 179 ? 8.377 3.183 -20.910 1.00 93.75 179 ASP A N 1
ATOM 1392 C CA . ASP A 1 179 ? 7.725 4.471 -21.187 1.00 93.75 179 ASP A CA 1
ATOM 1393 C C . ASP A 1 179 ? 8.019 5.554 -20.138 1.00 93.75 179 ASP A C 1
ATOM 1395 O O . ASP A 1 179 ? 7.917 6.744 -20.428 1.00 93.75 179 ASP A O 1
ATOM 1399 N N . THR A 1 180 ? 8.324 5.169 -18.898 1.00 92.81 180 THR A N 1
ATOM 1400 C CA . THR A 1 180 ? 8.487 6.102 -17.768 1.00 92.81 180 THR A CA 1
ATOM 1401 C C . THR A 1 180 ? 9.917 6.166 -17.236 1.00 92.81 180 THR A C 1
ATOM 1403 O O . THR A 1 180 ? 10.206 6.974 -16.354 1.00 92.81 180 THR A O 1
ATOM 1406 N N . PHE A 1 181 ? 10.836 5.371 -17.790 1.00 94.81 181 PHE A N 1
ATOM 1407 C CA . PHE A 1 181 ? 12.177 5.168 -17.243 1.00 94.81 181 PHE A CA 1
ATOM 1408 C C . PHE A 1 181 ? 12.976 6.473 -17.123 1.00 94.81 181 PHE A C 1
ATOM 1410 O O . PHE A 1 181 ? 13.618 6.728 -16.104 1.00 94.81 181 PHE A O 1
ATOM 1417 N N . TYR A 1 182 ? 12.864 7.354 -18.121 1.00 92.94 182 TYR A N 1
ATOM 1418 C CA . TYR A 1 182 ? 13.543 8.654 -18.157 1.00 92.94 182 TYR A CA 1
ATOM 1419 C C . TYR A 1 182 ? 13.132 9.605 -17.016 1.00 92.94 182 TYR A C 1
ATOM 1421 O O . TYR A 1 182 ? 13.815 10.594 -16.748 1.00 92.94 182 TYR A O 1
ATOM 1429 N N . GLN A 1 183 ? 12.006 9.341 -16.346 1.00 93.31 183 GLN A N 1
ATOM 1430 C CA . GLN A 1 183 ? 11.511 10.162 -15.241 1.00 93.31 183 GLN A CA 1
ATOM 1431 C C . GLN A 1 183 ? 12.185 9.809 -13.909 1.00 93.31 183 GLN A C 1
ATOM 1433 O O . GLN A 1 183 ? 12.104 10.593 -12.961 1.00 93.31 183 GLN A O 1
ATOM 1438 N N . ILE A 1 184 ? 12.848 8.652 -13.814 1.00 95.38 184 ILE A N 1
ATOM 1439 C CA . ILE A 1 184 ? 13.412 8.133 -12.566 1.00 95.38 184 ILE A CA 1
ATOM 1440 C C . ILE A 1 184 ? 14.665 8.919 -12.182 1.00 95.38 184 ILE A C 1
ATOM 1442 O O . ILE A 1 184 ? 15.716 8.810 -12.807 1.00 95.38 184 ILE A O 1
ATOM 1446 N N . ARG A 1 185 ? 14.573 9.685 -11.092 1.00 92.38 185 ARG A N 1
ATOM 1447 C CA . ARG A 1 185 ? 15.688 10.505 -10.580 1.00 92.38 185 ARG A CA 1
ATOM 1448 C C . ARG A 1 185 ? 16.482 9.818 -9.474 1.00 92.38 185 ARG A C 1
ATOM 1450 O O . ARG A 1 185 ? 17.666 10.088 -9.290 1.00 92.38 185 ARG A O 1
ATOM 1457 N N . ALA A 1 186 ? 15.833 8.946 -8.704 1.00 95.12 186 ALA A N 1
ATOM 1458 C CA . ALA A 1 186 ? 16.459 8.263 -7.582 1.00 95.12 186 ALA A CA 1
ATOM 1459 C C . ALA A 1 186 ? 17.389 7.148 -8.082 1.00 95.12 186 ALA A C 1
ATOM 1461 O O . ALA A 1 186 ? 16.922 6.161 -8.644 1.00 95.12 186 ALA A O 1
ATOM 1462 N N . ALA A 1 187 ? 18.695 7.262 -7.814 1.00 95.94 187 ALA A N 1
ATOM 1463 C CA . ALA A 1 187 ? 19.701 6.310 -8.298 1.00 95.94 187 ALA A CA 1
ATOM 1464 C C . ALA A 1 187 ? 19.363 4.848 -7.956 1.00 95.94 187 ALA A C 1
ATOM 1466 O O . ALA A 1 187 ? 19.417 3.988 -8.825 1.00 95.94 187 ALA A O 1
ATOM 1467 N N . ARG A 1 188 ? 18.929 4.567 -6.718 1.00 96.62 188 ARG A N 1
ATOM 1468 C CA . ARG A 1 188 ? 18.533 3.209 -6.298 1.00 96.62 188 ARG A CA 1
ATOM 1469 C C . ARG A 1 188 ? 17.300 2.685 -7.042 1.00 96.62 188 ARG A C 1
ATOM 1471 O O . ARG A 1 188 ? 17.267 1.505 -7.380 1.00 96.62 188 ARG A O 1
ATOM 1478 N N . ALA A 1 189 ? 16.311 3.543 -7.297 1.00 97.00 189 ALA A N 1
ATOM 1479 C CA . ALA A 1 189 ? 15.129 3.176 -8.075 1.00 97.00 189 ALA A CA 1
ATOM 1480 C C . ALA A 1 189 ? 15.506 2.916 -9.541 1.00 97.00 189 ALA A C 1
ATOM 1482 O O . ALA A 1 189 ? 15.084 1.916 -10.110 1.00 97.00 189 ALA A O 1
ATOM 1483 N N . CYS A 1 190 ? 16.378 3.754 -10.111 1.00 96.69 190 CYS A N 1
ATOM 1484 C CA . CYS A 1 190 ? 16.907 3.597 -11.464 1.00 96.69 190 CYS A CA 1
ATOM 1485 C C . CYS A 1 190 ? 17.687 2.283 -11.608 1.00 96.69 190 CYS A C 1
ATOM 1487 O O . CYS A 1 190 ? 17.388 1.494 -12.497 1.00 96.69 190 CYS A O 1
ATOM 1489 N N . SER A 1 191 ? 18.604 1.973 -10.683 1.00 96.94 191 SER A N 1
ATOM 1490 C CA . SER A 1 191 ? 19.327 0.693 -10.678 1.00 96.94 191 SER A CA 1
ATOM 1491 C C . SER A 1 191 ? 18.390 -0.515 -10.603 1.00 96.94 191 SER A C 1
ATOM 1493 O O . SER A 1 191 ? 18.622 -1.512 -11.281 1.00 96.94 191 SER A O 1
ATOM 1495 N N . CYS A 1 192 ? 17.319 -0.429 -9.810 1.00 97.31 192 CYS A N 1
ATOM 1496 C CA . CYS A 1 192 ? 16.299 -1.472 -9.761 1.00 97.31 192 CYS A CA 1
ATOM 1497 C C . CYS A 1 192 ? 15.529 -1.575 -11.089 1.00 97.31 192 CYS A C 1
ATOM 1499 O O . CYS A 1 192 ? 15.309 -2.679 -11.572 1.00 97.31 192 CYS A O 1
ATOM 1501 N N . GLY A 1 193 ? 15.166 -0.446 -11.703 1.00 96.75 193 GLY A N 1
ATOM 1502 C CA . GLY A 1 193 ? 14.517 -0.411 -13.015 1.00 96.75 193 GLY A CA 1
ATOM 1503 C C . GLY A 1 193 ? 15.382 -1.025 -14.117 1.00 96.75 193 GLY A C 1
ATOM 1504 O O . GLY A 1 193 ? 14.889 -1.848 -14.880 1.00 96.75 193 GLY A O 1
ATOM 1505 N N . LEU A 1 194 ? 16.682 -0.709 -14.150 1.00 96.31 194 LEU A N 1
ATOM 1506 C CA . LEU A 1 194 ? 17.643 -1.322 -15.077 1.00 96.31 194 LEU A CA 1
ATOM 1507 C C . LEU A 1 194 ? 17.729 -2.832 -14.887 1.00 96.31 194 LEU A C 1
ATOM 1509 O O . LEU A 1 194 ? 17.747 -3.571 -15.866 1.00 96.31 194 LEU A O 1
ATOM 1513 N N . TRP A 1 195 ? 17.767 -3.288 -13.633 1.00 97.00 195 TRP A N 1
ATOM 1514 C CA . TRP A 1 195 ? 17.768 -4.715 -13.331 1.00 97.00 195 TRP A CA 1
ATOM 1515 C C . TRP A 1 195 ? 16.490 -5.393 -13.843 1.00 97.00 195 TRP A C 1
ATOM 1517 O O . TRP A 1 195 ? 16.576 -6.425 -14.499 1.00 97.00 195 TRP A O 1
ATOM 1527 N N . ILE A 1 196 ? 15.319 -4.781 -13.622 1.00 97.25 196 ILE A N 1
ATOM 1528 C CA . ILE A 1 196 ? 14.037 -5.300 -14.121 1.00 97.25 196 ILE A CA 1
ATOM 1529 C C . ILE A 1 196 ? 14.043 -5.379 -15.656 1.00 97.25 196 ILE A C 1
ATOM 1531 O O . ILE A 1 196 ? 13.674 -6.410 -16.207 1.00 97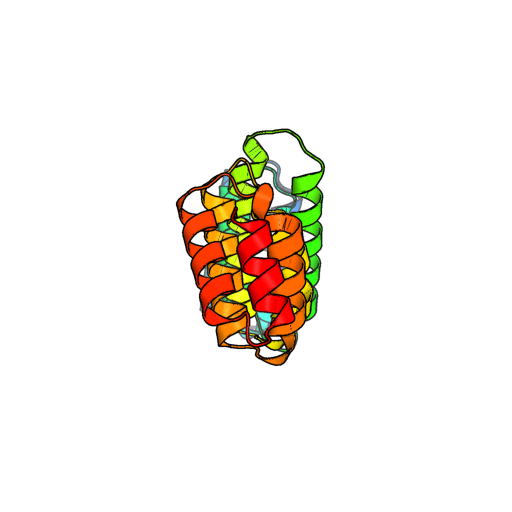.25 196 ILE A O 1
ATOM 1535 N N . ILE A 1 197 ? 14.478 -4.323 -16.350 1.00 96.31 197 ILE A N 1
ATOM 1536 C CA . ILE A 1 197 ? 14.567 -4.307 -17.820 1.00 96.31 197 ILE A CA 1
ATOM 1537 C C . ILE A 1 197 ? 15.516 -5.408 -18.311 1.00 96.31 197 ILE A C 1
ATOM 1539 O O . ILE A 1 197 ? 15.160 -6.167 -19.208 1.00 96.31 197 ILE A O 1
ATOM 1543 N N . GLY A 1 198 ? 16.700 -5.523 -17.706 1.00 95.81 198 GLY A N 1
ATOM 1544 C CA . GLY A 1 198 ? 17.708 -6.507 -18.099 1.00 95.81 198 GLY A CA 1
ATOM 1545 C C . GLY A 1 198 ? 17.260 -7.958 -17.913 1.00 95.81 198 GLY A C 1
ATOM 1546 O O . GLY A 1 198 ? 17.593 -8.798 -18.741 1.00 95.81 198 GLY A O 1
ATOM 1547 N N . GLU A 1 199 ? 16.492 -8.244 -16.862 1.00 96.44 199 GLU A N 1
ATOM 1548 C CA . GLU A 1 199 ? 16.026 -9.601 -16.550 1.00 96.44 199 GLU A CA 1
ATOM 1549 C C . GLU A 1 199 ? 14.735 -9.976 -17.303 1.00 96.44 199 GLU A C 1
ATOM 1551 O O . GLU A 1 199 ? 14.552 -11.127 -17.693 1.00 96.44 199 GLU A O 1
ATOM 1556 N N . TYR A 1 200 ? 13.823 -9.017 -17.523 1.00 97.00 200 TYR A N 1
ATOM 1557 C CA . TYR A 1 200 ? 12.448 -9.304 -17.960 1.00 97.00 200 TYR A CA 1
ATOM 1558 C C . TYR A 1 200 ? 12.077 -8.798 -19.363 1.00 97.00 200 TYR A C 1
ATOM 1560 O O . TYR A 1 200 ? 10.948 -9.047 -19.814 1.00 97.00 200 TYR A O 1
ATOM 1568 N N . CYS A 1 201 ? 12.992 -8.151 -20.089 1.00 96.19 201 CYS A N 1
ATOM 1569 C CA . CYS A 1 201 ? 12.886 -8.014 -21.543 1.00 96.19 201 CYS A CA 1
ATOM 1570 C C . CYS A 1 201 ? 13.255 -9.351 -22.201 1.00 96.19 201 CYS A C 1
ATOM 1572 O O . CYS A 1 201 ? 14.427 -9.701 -22.303 1.00 96.19 201 CYS A O 1
ATOM 1574 N N . LEU A 1 202 ? 12.247 -10.115 -22.634 1.00 94.69 202 LEU A N 1
ATOM 1575 C CA . LEU A 1 202 ? 12.424 -11.511 -23.064 1.00 94.69 202 LEU A CA 1
ATOM 1576 C C . LEU A 1 202 ? 12.341 -11.694 -24.584 1.00 94.69 202 LEU A C 1
ATOM 1578 O O . LEU A 1 202 ? 12.718 -12.745 -25.101 1.00 94.69 202 LEU A O 1
ATOM 1582 N N . SER A 1 203 ? 11.841 -10.695 -25.312 1.00 94.56 203 SER A N 1
ATOM 1583 C CA . SER A 1 203 ? 11.807 -10.695 -26.778 1.00 94.56 203 SER A CA 1
ATOM 1584 C C . SER A 1 203 ? 12.845 -9.743 -27.367 1.00 94.56 203 SER A C 1
ATOM 1586 O O . SER A 1 203 ? 13.209 -8.751 -26.742 1.00 94.56 203 SER A O 1
ATOM 1588 N N . LEU A 1 204 ? 13.279 -10.004 -28.606 1.00 93.50 204 LEU A N 1
ATOM 1589 C CA . LEU A 1 204 ? 14.230 -9.135 -29.310 1.00 93.50 204 LEU A CA 1
ATOM 1590 C C . LEU A 1 204 ? 13.749 -7.676 -29.350 1.00 93.50 204 LEU A C 1
ATOM 1592 O O . LEU A 1 204 ? 14.511 -6.774 -29.025 1.00 93.50 204 LEU A O 1
ATOM 1596 N N . SER A 1 205 ? 12.467 -7.463 -29.655 1.00 94.38 205 SER A N 1
ATOM 1597 C CA . SER A 1 205 ? 11.868 -6.125 -29.693 1.00 94.38 205 SER A CA 1
ATOM 1598 C C . SER A 1 205 ? 11.915 -5.417 -28.333 1.00 94.38 205 SER A C 1
ATOM 1600 O O . SER A 1 205 ? 12.189 -4.221 -28.277 1.00 94.38 205 SER A O 1
ATOM 1602 N N . GLU A 1 206 ? 11.684 -6.137 -27.231 1.00 94.12 206 GLU A N 1
ATOM 1603 C CA . GLU A 1 206 ? 11.781 -5.569 -25.880 1.00 94.12 206 GLU A CA 1
ATOM 1604 C C . GLU A 1 206 ? 13.229 -5.260 -25.492 1.00 94.12 206 GLU A C 1
ATOM 1606 O O . GLU A 1 206 ? 13.480 -4.251 -24.837 1.00 94.12 206 GLU A O 1
ATOM 1611 N N . VAL A 1 207 ? 14.185 -6.098 -25.900 1.00 93.81 207 VAL A N 1
ATOM 1612 C CA . VAL A 1 207 ? 15.616 -5.861 -25.662 1.00 93.81 207 VAL A CA 1
ATOM 1613 C C . VAL A 1 207 ? 16.089 -4.625 -26.425 1.00 93.81 207 VAL A C 1
ATOM 1615 O O . VAL A 1 207 ? 16.733 -3.759 -25.838 1.00 93.81 207 VAL A O 1
ATOM 1618 N N . GLU A 1 208 ? 15.729 -4.498 -27.703 1.00 94.19 208 GLU A N 1
ATOM 1619 C CA . GLU A 1 208 ? 16.042 -3.321 -28.522 1.00 94.19 208 GLU A CA 1
ATOM 1620 C C . GLU A 1 208 ? 15.437 -2.046 -27.921 1.00 94.19 208 GLU A C 1
ATOM 1622 O O . GLU A 1 208 ? 16.137 -1.044 -27.764 1.00 94.19 208 GLU A O 1
ATOM 1627 N N . SER A 1 209 ? 14.166 -2.100 -27.506 1.00 92.75 209 SER A N 1
ATOM 1628 C CA . SER A 1 209 ? 13.503 -0.983 -26.826 1.00 92.75 209 SER A CA 1
ATOM 1629 C C . SER A 1 209 ? 14.160 -0.651 -25.485 1.00 92.75 209 SER A C 1
ATOM 1631 O O . SER A 1 209 ? 14.306 0.523 -25.147 1.00 92.75 209 SER A O 1
ATOM 1633 N N . GLY A 1 210 ? 14.565 -1.667 -24.721 1.00 91.44 210 GLY A N 1
ATOM 1634 C CA . GLY A 1 210 ? 15.268 -1.511 -23.452 1.00 91.44 210 GLY A CA 1
ATOM 1635 C C . GLY A 1 210 ? 16.592 -0.781 -23.621 1.00 91.44 210 GLY A C 1
ATOM 1636 O O . GLY A 1 210 ? 16.828 0.213 -22.941 1.00 91.44 210 GLY A O 1
ATOM 1637 N N . ILE A 1 211 ? 17.417 -1.215 -24.577 1.00 91.25 211 ILE A N 1
ATOM 1638 C CA . ILE A 1 211 ? 18.695 -0.564 -24.891 1.00 91.25 211 ILE A CA 1
ATOM 1639 C C . ILE A 1 211 ? 18.460 0.889 -25.312 1.00 91.25 211 ILE A C 1
ATOM 1641 O O . ILE A 1 211 ? 19.073 1.781 -24.735 1.00 91.25 211 ILE A O 1
ATOM 1645 N N . ALA A 1 212 ? 17.530 1.131 -26.241 1.00 92.00 212 ALA A N 1
ATOM 1646 C CA . ALA A 1 212 ? 17.220 2.474 -26.733 1.00 92.00 212 ALA A CA 1
ATOM 1647 C C . ALA A 1 212 ? 16.709 3.429 -25.641 1.00 92.00 212 ALA A C 1
ATOM 1649 O O . ALA A 1 212 ? 16.884 4.636 -25.750 1.00 92.00 212 ALA A O 1
ATOM 1650 N N . THR A 1 213 ? 16.074 2.901 -24.594 1.00 88.88 213 THR A N 1
ATOM 1651 C CA . THR A 1 213 ? 15.575 3.700 -23.463 1.00 88.88 213 THR A CA 1
ATOM 1652 C C . THR A 1 213 ? 16.701 4.127 -22.510 1.00 88.88 213 THR A C 1
ATOM 1654 O O . THR A 1 213 ? 16.566 5.125 -21.803 1.00 88.88 213 THR A O 1
ATOM 1657 N N . ILE A 1 214 ? 17.795 3.360 -22.451 1.00 84.06 214 ILE A N 1
ATOM 1658 C CA . ILE A 1 214 ? 18.899 3.554 -21.496 1.00 84.06 214 ILE A CA 1
ATOM 1659 C C . ILE A 1 214 ? 20.054 4.367 -22.112 1.00 84.06 214 ILE A C 1
ATOM 1661 O O . ILE A 1 214 ? 20.827 4.975 -21.368 1.00 84.06 214 ILE A O 1
ATOM 1665 N N . THR A 1 215 ? 20.182 4.372 -23.443 1.00 73.56 215 THR A N 1
ATOM 1666 C CA . THR A 1 215 ? 21.179 5.145 -24.210 1.00 73.56 215 THR A CA 1
ATOM 1667 C C . THR A 1 215 ? 20.708 6.551 -24.539 1.00 73.56 215 THR A C 1
ATOM 1669 O O . THR A 1 215 ? 21.511 7.492 -24.353 1.00 73.56 215 THR A O 1
#

Sequence (215 aa):
MNVLVHLSLSSAPTAIRAAANTYCQLLLSQSDNNVKLIVLDRLNELKSSHRDIMVDMIMDVLRALSSPNLDIRRKALNIVLELITPRNINEVVLMLKKEVVKTQSGELEKNGEYRQLLIQTIHSCAIKFPEVASTVIHLLMDFLGDSNVASAVDVALFVREIIETNPNLRVSIIARLLDTFYQIRAARACSCGLWIIGEYCLSLSEVESGIATIT

Secondary structure (DSSP, 8-state):
--SSSGGGS---HHHHHHHHHHHHHHHHH---HHHHHHHHHHHHHHHHH-HHHHHTTHHHHHGGGGSS-HHHHHHHHHHHHHH--TTTHHHHHHHHHHHHHHHHS---THHHHHHHHHHHHHHHHHHH-GGGHHHHHHHHHTTTT-SSHHHHHHHHHHHHHHHHH-GGGHHHHHHHHHHHGGG---HHHHHHHHHHHHHH--SHHHHHHHHHHH-

pLDDT: mean 91.39, std 12.36, range [39.72, 98.5]

InterPro domains:
  IPR002553 Clathrin/coatomer adaptor, adaptin-like, N-terminal [PF01602] (6-206)
  IPR011989 Armadillo-like helical [G3DSA:1.25.10.10] (1-215)
  IPR016024 Armadillo-type fold [SSF48371] (2-209)
  IPR016460 Coatomer beta subunit (COPB1) [PTHR10635] (7-214)

Organism: Tripterygium wilfordii (NCBI:txid458696)